Protein AF-A0A6H1WZU2-F1 (afdb_monomer_lite)

pLDDT: mean 88.64, std 12.65, range [48.44, 98.69]

Foldseek 3Di:
DVVVVVVPDPDDPPPPDDDPPDPDDDDDPVVLLVQLVLVLVLLLLVCVVVQLAQPPCLLVSLLSNLLSCCVNVVDNVVSLVVSQVSQVSHPDRDPSVVNCVSNVVSVVCSVVVPPPPPDDLVRVCVSSVPDPVSLCVGDNSHDPVSVVVVVVVVVVVVVCVVCVVVVHHDPVVVLVVLLVQLLVVVVVVDDLVVSCVVVVHDSVSSVVSVVVCVVVVND

Sequence (219 aa):
MREIQSEFLPDLDENRQKKKGRPKKVVYIHRERSLYQGRILDLVKLCELRNYDIKGQREIILFLYRYYLCYFYEDEQKALEDVLELNKEFIQPLSEKELIRATNSAEKVFKSKDKQYKYKNETLIELLEISEYEQTHMKIIIGKEEYKRRDREYQRNKYLEKLKSSGRISEKEKISQRRQKIKALLAEGLLQKDICRVLNISKRNCIRDIKFLKEQGLI

Structure (mmCIF, N/CA/C/O backbone):
data_AF-A0A6H1WZU2-F1
#
_entry.id   AF-A0A6H1WZU2-F1
#
loop_
_atom_site.group_PDB
_atom_site.id
_atom_site.type_symbol
_atom_site.label_atom_id
_atom_site.label_alt_id
_atom_site.label_comp_id
_atom_site.label_asym_id
_atom_site.label_entity_id
_atom_site.label_seq_id
_atom_site.pdbx_PDB_ins_code
_atom_site.Cartn_x
_atom_site.Cartn_y
_atom_site.Cartn_z
_atom_site.occupancy
_atom_site.B_iso_or_equiv
_atom_site.auth_seq_id
_atom_site.auth_comp_id
_atom_site.auth_asym_id
_atom_site.auth_atom_id
_atom_site.pdbx_PDB_model_num
ATOM 1 N N . MET A 1 1 ? 39.189 -6.153 45.744 1.00 48.44 1 MET A N 1
ATOM 2 C CA . MET A 1 1 ? 38.681 -6.421 44.370 1.00 48.44 1 MET A CA 1
ATOM 3 C C . MET A 1 1 ? 38.636 -5.186 43.464 1.00 48.44 1 MET A C 1
ATOM 5 O O . MET A 1 1 ? 38.816 -5.371 42.271 1.00 48.44 1 MET A O 1
ATOM 9 N N . ARG A 1 2 ? 38.430 -3.950 43.963 1.00 50.38 2 ARG A N 1
ATOM 10 C CA . ARG A 1 2 ? 38.559 -2.727 43.132 1.00 50.38 2 ARG A CA 1
ATOM 11 C C . ARG A 1 2 ? 40.000 -2.221 42.967 1.00 50.38 2 ARG A C 1
ATOM 13 O O . ARG A 1 2 ? 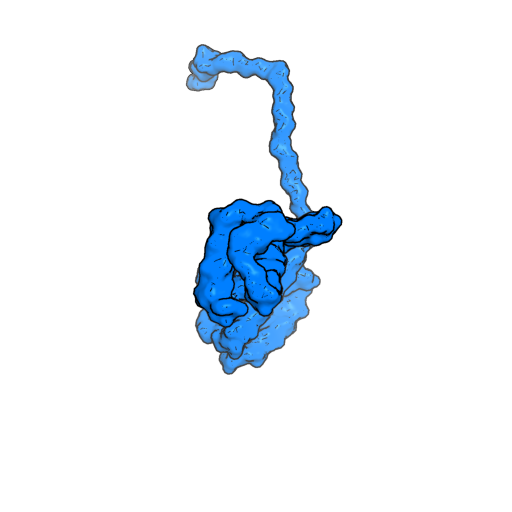40.268 -1.525 42.004 1.00 50.38 2 ARG A O 1
ATOM 20 N N . GLU A 1 3 ? 40.916 -2.610 43.851 1.00 52.91 3 GLU A N 1
ATOM 21 C CA . GLU A 1 3 ? 42.330 -2.185 43.809 1.00 52.91 3 GLU A CA 1
ATOM 22 C C . GLU A 1 3 ? 43.169 -2.967 42.782 1.00 52.91 3 GLU A C 1
ATOM 24 O O . GLU A 1 3 ? 44.094 -2.424 42.203 1.00 52.91 3 GLU A O 1
ATOM 29 N N . ILE A 1 4 ? 42.803 -4.215 42.465 1.00 51.72 4 ILE A N 1
ATOM 30 C CA . ILE A 1 4 ? 43.540 -5.053 41.493 1.00 51.72 4 ILE A CA 1
ATOM 31 C C . ILE A 1 4 ?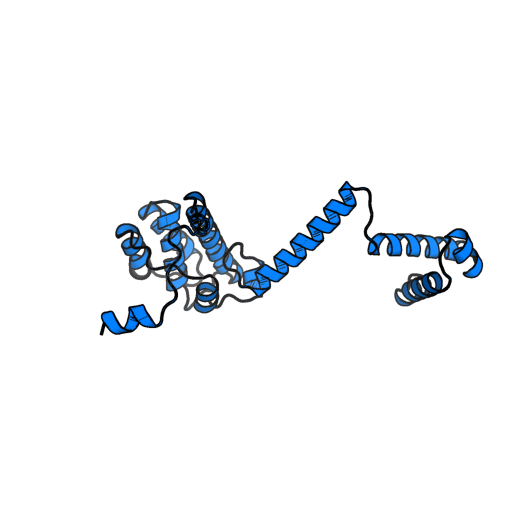 43.260 -4.613 40.040 1.00 51.72 4 ILE A C 1
ATOM 33 O O . ILE A 1 4 ? 44.021 -4.911 39.125 1.00 51.72 4 ILE A O 1
ATOM 37 N N . GLN A 1 5 ? 42.166 -3.879 39.803 1.00 48.47 5 GLN A N 1
ATOM 38 C CA . GLN A 1 5 ? 41.805 -3.417 38.458 1.00 48.47 5 GLN A CA 1
ATOM 39 C C . GLN A 1 5 ? 42.624 -2.203 37.997 1.00 48.47 5 GLN A C 1
ATOM 41 O O . GLN A 1 5 ? 42.713 -1.986 36.791 1.00 48.47 5 GLN A O 1
ATOM 46 N N . SER A 1 6 ? 43.233 -1.432 38.908 1.00 54.56 6 SER A N 1
ATOM 47 C CA . SER A 1 6 ? 44.014 -0.245 38.532 1.00 54.56 6 SER A CA 1
ATOM 48 C C . SER A 1 6 ? 45.428 -0.561 38.044 1.00 54.56 6 SER A C 1
ATOM 50 O O . SER A 1 6 ? 45.996 0.257 37.338 1.00 54.56 6 SER A O 1
ATOM 52 N N . GLU A 1 7 ? 45.993 -1.731 38.363 1.00 56.09 7 GLU A N 1
ATOM 53 C CA . GLU A 1 7 ? 47.344 -2.117 37.905 1.00 56.09 7 GLU A CA 1
ATOM 54 C C . GLU A 1 7 ? 47.384 -2.653 36.463 1.00 56.09 7 GLU A C 1
ATOM 56 O O . GLU A 1 7 ? 48.440 -2.655 35.835 1.00 56.09 7 GLU A O 1
ATOM 61 N N . PHE A 1 8 ? 46.249 -3.101 35.915 1.00 60.75 8 PHE A N 1
ATOM 62 C CA . PHE A 1 8 ? 46.185 -3.766 34.602 1.00 60.75 8 PHE A CA 1
ATOM 63 C C . PHE A 1 8 ? 45.527 -2.936 33.493 1.00 60.75 8 PHE A C 1
ATOM 65 O O . PHE A 1 8 ? 45.480 -3.377 32.342 1.00 60.75 8 PHE A O 1
ATOM 72 N N . LEU A 1 9 ? 45.000 -1.753 33.811 1.00 64.06 9 LEU A N 1
ATOM 73 C CA . LEU A 1 9 ? 44.386 -0.856 32.835 1.00 64.06 9 LEU A CA 1
ATOM 74 C C . LEU A 1 9 ? 45.334 0.319 32.564 1.00 64.06 9 LEU A C 1
ATOM 76 O O . LEU A 1 9 ? 45.786 0.945 33.515 1.00 64.06 9 LEU A O 1
ATOM 80 N N . PRO A 1 10 ? 45.646 0.637 31.294 1.00 69.56 10 PRO A N 1
ATOM 81 C CA . PRO A 1 10 ? 46.464 1.801 30.978 1.00 69.56 10 PRO A CA 1
ATOM 82 C C . PRO A 1 10 ? 45.775 3.078 31.467 1.00 69.56 10 PRO A C 1
ATOM 84 O O . PRO A 1 10 ? 44.551 3.197 31.332 1.00 69.56 10 PRO A O 1
ATOM 87 N N . ASP A 1 11 ? 46.565 4.026 31.982 1.00 66.62 11 ASP A N 1
ATOM 88 C CA . ASP A 1 11 ? 46.074 5.322 32.448 1.00 66.62 11 ASP A CA 1
ATOM 89 C C . ASP A 1 11 ? 45.168 5.957 31.388 1.00 66.62 11 ASP A C 1
ATOM 91 O O . ASP A 1 11 ? 45.538 6.146 30.221 1.00 66.62 11 ASP A O 1
ATOM 95 N N . LEU A 1 12 ? 43.929 6.240 31.789 1.00 63.72 12 LEU A N 1
ATOM 96 C CA . LEU A 1 12 ? 42.983 6.930 30.933 1.00 63.72 12 LEU A CA 1
ATOM 97 C C . LEU A 1 12 ? 43.473 8.369 30.781 1.00 63.72 12 LEU A C 1
ATOM 99 O O . LEU A 1 12 ? 43.402 9.152 31.718 1.00 63.72 12 LEU A O 1
ATOM 103 N N . ASP A 1 13 ? 43.964 8.711 29.591 1.00 67.69 13 ASP A N 1
ATOM 104 C CA . ASP A 1 13 ? 44.346 10.080 29.242 1.00 67.69 13 ASP A CA 1
ATOM 105 C C . ASP A 1 13 ? 43.145 11.030 29.415 1.00 67.69 13 ASP A C 1
ATOM 107 O O . ASP A 1 13 ? 42.248 11.097 28.563 1.00 67.69 13 ASP A O 1
ATOM 111 N N . GLU A 1 14 ? 43.120 11.752 30.540 1.00 60.28 14 GLU A N 1
ATOM 112 C CA . GLU A 1 14 ? 42.065 12.706 30.899 1.00 60.28 14 GLU A CA 1
ATOM 113 C C . GLU A 1 14 ? 41.976 13.882 29.908 1.00 60.28 14 GLU A C 1
ATOM 115 O O . GLU A 1 14 ? 40.941 14.548 29.830 1.00 60.28 14 GLU A O 1
ATOM 120 N N . ASN A 1 15 ? 43.009 14.088 29.078 1.00 61.56 15 ASN A N 1
ATOM 121 C CA . ASN A 1 15 ? 43.065 15.134 28.056 1.00 61.56 15 ASN A CA 1
ATOM 122 C C . ASN A 1 15 ? 42.548 14.690 26.674 1.00 61.56 15 ASN A C 1
ATOM 124 O O . ASN A 1 15 ? 42.600 15.466 25.712 1.00 61.56 15 ASN A O 1
ATOM 128 N N . ARG A 1 16 ? 41.982 13.480 26.531 1.00 61.47 16 ARG A N 1
ATOM 129 C CA . ARG A 1 16 ? 41.327 13.079 25.273 1.00 61.47 16 ARG A CA 1
ATOM 130 C C . ARG A 1 16 ? 40.117 13.963 24.977 1.00 61.47 16 ARG A C 1
ATOM 132 O O . ARG A 1 16 ? 39.084 13.888 25.644 1.00 61.47 16 ARG A O 1
ATOM 139 N N . GLN A 1 17 ? 40.195 14.726 23.884 1.00 65.50 17 GLN A N 1
ATOM 140 C CA . GLN A 1 17 ? 39.050 15.456 23.340 1.00 65.50 17 GLN A CA 1
ATOM 141 C C . GLN A 1 17 ? 37.852 14.506 23.171 1.00 65.50 17 GLN A C 1
ATOM 143 O O . GLN A 1 17 ? 37.910 13.535 22.408 1.00 65.50 17 GLN A O 1
ATOM 148 N N . LYS A 1 18 ? 36.747 14.783 23.877 1.00 63.97 18 LYS A N 1
ATOM 149 C CA . LYS A 1 18 ? 35.497 14.024 23.736 1.00 63.97 18 LYS A CA 1
ATOM 150 C C . LYS A 1 18 ? 35.059 14.079 22.272 1.00 63.97 18 LYS A C 1
ATOM 152 O O . LYS A 1 18 ? 34.621 15.123 21.790 1.00 63.97 18 LYS A O 1
ATOM 157 N N . LYS A 1 19 ? 35.157 12.952 21.556 1.00 65.69 19 LYS A N 1
ATOM 158 C CA . LYS A 1 19 ? 34.596 12.824 20.203 1.00 65.69 19 LYS A CA 1
ATOM 159 C C . LYS A 1 19 ? 33.125 13.237 20.267 1.00 65.69 19 LYS A C 1
ATOM 161 O O . LYS A 1 19 ? 32.397 12.731 21.124 1.00 65.69 19 LYS A O 1
ATOM 166 N N . LYS A 1 20 ? 32.683 14.150 19.389 1.00 63.16 20 LYS A N 1
ATOM 167 C CA . LYS A 1 20 ? 31.263 14.521 19.284 1.00 63.16 20 LYS A CA 1
ATOM 168 C C . LYS A 1 20 ? 30.453 13.233 19.134 1.00 63.16 20 LYS A C 1
ATOM 170 O O . LYS A 1 20 ? 30.591 12.524 18.139 1.00 63.16 20 LYS A O 1
ATOM 175 N N . GLY A 1 21 ? 29.658 12.916 20.156 1.00 70.81 21 GLY A N 1
ATOM 176 C CA . GLY A 1 21 ? 28.763 11.767 20.128 1.00 70.81 21 GLY A CA 1
ATOM 177 C C . GLY A 1 21 ? 27.787 11.871 18.958 1.00 70.81 21 GLY A C 1
ATOM 178 O O . GLY A 1 21 ? 27.598 12.942 18.375 1.00 70.81 21 GLY A O 1
ATOM 179 N N . ARG A 1 22 ? 27.147 10.750 18.613 1.00 71.88 22 ARG A N 1
ATOM 180 C CA . ARG A 1 22 ? 26.111 10.718 17.576 1.00 71.88 22 ARG A CA 1
ATOM 181 C C . ARG A 1 22 ? 25.080 11.829 17.849 1.00 71.88 22 ARG A C 1
ATOM 183 O O . ARG A 1 22 ? 24.545 11.870 18.959 1.00 71.88 22 ARG A O 1
ATOM 190 N N . PRO A 1 23 ? 24.781 12.712 16.878 1.00 72.75 23 PRO A N 1
ATOM 191 C CA . PRO A 1 23 ? 23.792 13.763 17.076 1.00 72.75 23 PRO A CA 1
ATOM 192 C C . PRO A 1 23 ? 22.444 13.159 17.489 1.00 72.75 23 PRO A C 1
ATOM 194 O O . PRO A 1 23 ? 22.035 12.110 16.979 1.00 72.75 23 PRO A O 1
ATOM 197 N N . LYS A 1 24 ? 21.765 13.810 18.443 1.00 64.50 24 LYS A N 1
ATOM 198 C CA . LYS A 1 24 ? 20.458 13.364 18.944 1.00 64.50 24 LYS A CA 1
ATOM 199 C C . LYS A 1 24 ? 19.454 13.323 17.785 1.00 64.50 24 LYS A C 1
ATOM 201 O O . LYS A 1 24 ? 19.358 14.265 17.002 1.00 64.50 24 LYS A O 1
ATOM 206 N N . LYS A 1 25 ? 18.707 12.221 17.666 1.00 64.75 25 LYS A N 1
ATOM 207 C CA . LYS A 1 25 ? 17.697 12.034 16.614 1.00 64.75 25 LYS A CA 1
ATOM 208 C C . LYS A 1 25 ? 16.508 12.964 16.875 1.00 64.75 25 LYS A C 1
ATOM 210 O O . LYS A 1 25 ? 15.739 12.719 17.796 1.00 64.75 25 LYS A O 1
ATOM 215 N N . VAL A 1 26 ? 16.344 13.996 16.049 1.00 63.16 26 VAL A N 1
ATOM 216 C CA . VAL A 1 26 ? 15.148 14.852 16.048 1.00 63.16 26 VAL A CA 1
ATOM 217 C C . VAL A 1 26 ? 13.985 14.064 15.430 1.00 63.16 26 VAL A C 1
ATOM 219 O O . VAL A 1 26 ? 14.092 13.564 14.307 1.00 63.16 26 VAL A O 1
ATOM 222 N N . VAL A 1 27 ? 12.888 13.901 16.171 1.00 51.78 27 VAL A N 1
ATOM 223 C CA . VAL A 1 27 ? 11.651 13.271 15.685 1.00 51.78 27 VAL A CA 1
ATOM 224 C C . VAL A 1 27 ? 10.611 14.372 15.508 1.00 51.78 27 VAL A C 1
ATOM 226 O O . VAL A 1 27 ? 10.163 14.963 16.482 1.00 51.78 27 VAL A O 1
ATOM 229 N N . TYR A 1 28 ? 10.258 14.676 14.261 1.00 54.22 28 TYR A N 1
ATOM 230 C CA . TYR A 1 28 ? 9.238 15.675 13.944 1.00 54.22 28 TYR A CA 1
ATOM 231 C C . TYR A 1 28 ? 7.833 15.104 14.189 1.00 54.22 28 TYR A C 1
ATOM 233 O O . TYR A 1 28 ? 7.532 14.013 13.706 1.00 54.22 28 TYR A O 1
ATOM 241 N N . ILE A 1 29 ? 6.962 15.859 14.868 1.00 51.69 29 ILE A N 1
ATOM 242 C CA . ILE A 1 29 ? 5.553 15.505 15.150 1.00 51.69 29 ILE A CA 1
ATOM 243 C C . ILE A 1 29 ? 4.791 15.159 13.854 1.00 51.69 29 ILE A C 1
ATOM 245 O O . ILE A 1 29 ? 4.080 14.157 13.787 1.00 51.69 29 ILE A O 1
ATOM 249 N N . HIS A 1 30 ? 5.044 15.901 12.768 1.00 58.97 30 HIS A N 1
ATOM 250 C CA . HIS A 1 30 ? 4.464 15.654 11.439 1.00 58.97 30 HIS A CA 1
ATOM 251 C C . HIS A 1 30 ? 4.745 14.251 10.869 1.00 58.97 30 HIS A C 1
ATOM 253 O O . HIS A 1 30 ? 4.031 13.794 9.972 1.00 58.97 30 HIS A O 1
ATOM 259 N N . ARG A 1 31 ? 5.755 13.539 11.389 1.00 66.12 31 ARG A N 1
ATOM 260 C CA . ARG A 1 31 ? 6.125 12.197 10.928 1.00 66.12 31 ARG A CA 1
ATOM 261 C C . ARG A 1 31 ? 5.144 11.127 11.400 1.00 66.12 31 ARG A C 1
ATOM 263 O O . ARG A 1 31 ? 4.881 10.195 10.649 1.00 66.12 31 ARG A O 1
ATOM 270 N N . GLU A 1 32 ? 4.605 11.258 12.612 1.00 75.25 32 GLU A N 1
ATOM 271 C CA . GLU A 1 32 ? 3.646 10.284 13.149 1.00 75.25 32 GLU A CA 1
ATOM 272 C C . GLU A 1 32 ? 2.283 10.424 12.477 1.00 75.25 32 GLU A C 1
ATOM 274 O O . GLU A 1 32 ? 1.725 9.433 12.014 1.00 75.25 32 GLU A O 1
ATOM 279 N N . ARG A 1 33 ? 1.791 11.657 12.317 1.00 81.81 33 ARG A N 1
ATOM 280 C CA . ARG A 1 33 ? 0.517 11.902 11.630 1.00 81.81 33 ARG A CA 1
ATOM 281 C C . ARG A 1 33 ? 0.539 11.402 10.183 1.00 81.81 33 ARG A C 1
ATOM 283 O O . ARG A 1 33 ? -0.398 10.741 9.751 1.00 81.81 33 ARG A O 1
ATOM 290 N N . SER A 1 34 ? 1.643 11.636 9.467 1.00 86.81 34 SER A N 1
ATOM 291 C CA . SER A 1 34 ? 1.847 11.109 8.106 1.00 86.81 34 SER A CA 1
ATOM 292 C C . SER A 1 34 ? 1.878 9.576 8.059 1.00 86.81 34 SER A C 1
ATOM 294 O O . SER A 1 34 ? 1.390 8.980 7.099 1.00 86.81 34 SER A O 1
ATOM 296 N N . LEU A 1 35 ? 2.448 8.931 9.085 1.00 90.25 35 LEU A N 1
ATOM 297 C CA . LEU A 1 35 ? 2.483 7.473 9.190 1.00 90.25 35 LEU A CA 1
ATOM 298 C C . LEU A 1 35 ? 1.071 6.907 9.360 1.00 90.25 35 LEU A C 1
ATOM 300 O O . LEU A 1 35 ? 0.689 6.010 8.613 1.00 90.25 35 LEU A O 1
ATOM 304 N N . TYR A 1 36 ? 0.302 7.433 10.317 1.00 92.81 36 TYR A N 1
ATOM 305 C CA . TYR A 1 36 ? -1.062 6.966 10.565 1.00 92.81 36 TYR A CA 1
ATOM 306 C C . TYR A 1 36 ? -1.965 7.210 9.367 1.00 92.81 36 TYR A C 1
ATOM 308 O O . TYR A 1 36 ? -2.651 6.286 8.949 1.00 92.81 36 TYR A O 1
ATOM 316 N N . GLN A 1 37 ? -1.871 8.381 8.735 1.00 94.00 37 GLN A N 1
ATOM 317 C CA . GLN A 1 37 ? -2.600 8.658 7.502 1.00 94.00 37 GLN A CA 1
ATOM 318 C C . GLN A 1 37 ? -2.313 7.614 6.417 1.00 94.00 37 GLN A C 1
ATOM 320 O O . GLN A 1 37 ? -3.237 7.096 5.801 1.00 94.00 37 GLN A O 1
ATOM 325 N N . GLY A 1 38 ? -1.042 7.284 6.170 1.00 95.75 38 GLY A N 1
ATOM 326 C CA . GLY A 1 38 ? -0.719 6.282 5.156 1.00 95.75 38 GLY A CA 1
ATOM 327 C C . GLY A 1 38 ? -1.200 4.880 5.527 1.00 95.75 38 GLY A C 1
ATOM 328 O O . GLY A 1 38 ? -1.671 4.172 4.651 1.00 95.75 38 GLY A O 1
ATOM 329 N N . ARG A 1 39 ? -1.166 4.500 6.811 1.00 96.62 39 ARG A N 1
ATOM 330 C CA . ARG A 1 39 ? -1.719 3.213 7.263 1.00 96.62 39 ARG A CA 1
ATOM 331 C C . ARG A 1 39 ? -3.240 3.142 7.139 1.00 96.62 39 ARG A C 1
ATOM 333 O O . ARG A 1 39 ? -3.745 2.108 6.732 1.00 96.62 39 ARG A O 1
ATOM 340 N N . ILE A 1 40 ? -3.952 4.224 7.455 1.00 97.88 40 ILE A N 1
ATOM 341 C CA . ILE A 1 40 ? -5.407 4.346 7.255 1.00 97.88 40 ILE A CA 1
ATOM 342 C C . ILE A 1 40 ? -5.738 4.104 5.779 1.00 97.88 40 ILE A C 1
ATOM 344 O O . ILE A 1 40 ? -6.551 3.240 5.470 1.00 97.88 40 ILE A O 1
ATOM 348 N N . LEU A 1 41 ? -5.047 4.803 4.871 1.00 98.12 41 LEU A N 1
ATOM 349 C CA . LEU A 1 41 ? -5.242 4.643 3.427 1.00 98.12 41 LEU A CA 1
ATOM 350 C C . LEU A 1 41 ? -4.917 3.223 2.946 1.00 98.12 41 LEU A C 1
ATOM 352 O O . LEU A 1 41 ? -5.649 2.677 2.127 1.00 98.12 41 LEU A O 1
ATOM 356 N N . ASP A 1 42 ? -3.849 2.615 3.462 1.00 98.56 42 ASP A N 1
ATOM 357 C CA . ASP A 1 42 ? -3.463 1.252 3.090 1.00 98.56 42 ASP A CA 1
ATOM 358 C C . ASP A 1 42 ? -4.471 0.206 3.573 1.00 98.56 42 ASP A C 1
ATOM 360 O O . ASP A 1 42 ? -4.718 -0.758 2.857 1.00 98.56 42 ASP A O 1
ATOM 364 N N . LEU A 1 43 ? -5.078 0.393 4.751 1.00 98.44 43 LEU A N 1
ATOM 365 C CA . LEU A 1 43 ? -6.131 -0.497 5.250 1.00 98.44 43 LEU A CA 1
ATOM 366 C C . LEU A 1 43 ? -7.407 -0.395 4.409 1.00 98.44 43 LEU A C 1
ATOM 368 O O . LEU A 1 43 ? -7.977 -1.423 4.060 1.00 98.44 43 LEU A O 1
ATOM 372 N N . VAL A 1 44 ? -7.824 0.817 4.027 1.00 98.44 44 VAL A N 1
ATOM 373 C CA . VAL A 1 44 ? -8.961 1.001 3.107 1.00 98.44 44 VAL A CA 1
ATOM 374 C C . VAL A 1 44 ? -8.658 0.348 1.758 1.00 98.44 44 VAL A C 1
ATOM 376 O O . VAL A 1 44 ? -9.458 -0.443 1.262 1.00 98.44 44 VAL A O 1
ATOM 379 N N . LYS A 1 45 ? -7.459 0.584 1.209 1.00 98.69 45 LYS A N 1
ATOM 380 C CA . LYS A 1 45 ? -7.012 -0.039 -0.042 1.00 98.69 45 LYS A CA 1
ATOM 381 C C . LYS A 1 45 ? -6.981 -1.567 0.050 1.00 98.69 45 LYS A C 1
ATOM 383 O O . LYS A 1 45 ? -7.322 -2.234 -0.919 1.00 98.69 45 LYS A O 1
ATOM 388 N N . LEU A 1 46 ? -6.581 -2.124 1.193 1.00 98.62 46 LEU A N 1
ATOM 389 C CA . LEU A 1 46 ? -6.592 -3.568 1.423 1.00 98.62 46 LEU A CA 1
ATOM 390 C C . LEU A 1 46 ? -8.014 -4.133 1.348 1.00 98.62 46 LEU A C 1
ATOM 392 O O . LEU A 1 46 ? -8.233 -5.125 0.659 1.00 98.62 46 LEU A O 1
ATOM 396 N N . CYS A 1 47 ? -8.976 -3.488 2.013 1.00 98.38 47 CYS A N 1
ATOM 397 C CA . CYS A 1 47 ? -10.384 -3.879 1.938 1.00 98.38 47 CYS A CA 1
ATOM 398 C C . CYS A 1 47 ? -10.903 -3.823 0.494 1.00 98.38 47 CYS A C 1
ATOM 400 O O . CYS A 1 47 ? -11.498 -4.793 0.032 1.00 98.38 47 CYS A O 1
ATOM 402 N N . GLU A 1 48 ? -10.615 -2.743 -0.237 1.00 98.38 48 GLU A N 1
ATOM 403 C CA . GLU A 1 48 ? -10.991 -2.592 -1.650 1.00 98.38 48 GLU A CA 1
ATOM 404 C C . GLU A 1 48 ? -10.425 -3.719 -2.530 1.00 98.38 48 GLU A C 1
ATOM 406 O O . GLU A 1 48 ? -11.159 -4.329 -3.303 1.00 98.38 48 GLU A O 1
ATOM 411 N N . LEU A 1 49 ? -9.128 -4.032 -2.405 1.00 98.38 49 LEU A N 1
ATOM 412 C CA . LEU A 1 49 ? -8.464 -5.075 -3.203 1.00 98.38 49 LEU A CA 1
ATOM 413 C C . LEU A 1 49 ? -9.025 -6.476 -2.942 1.00 98.38 49 LEU A C 1
ATOM 415 O O . LEU A 1 49 ? -8.980 -7.333 -3.824 1.00 98.38 49 LEU A O 1
ATOM 419 N N . ARG A 1 50 ? -9.569 -6.695 -1.744 1.00 98.06 50 ARG A N 1
ATOM 420 C CA . ARG A 1 50 ? -10.233 -7.940 -1.342 1.00 98.06 50 ARG A CA 1
ATOM 421 C C . ARG A 1 50 ? -11.732 -7.929 -1.628 1.00 98.06 50 ARG A C 1
ATOM 423 O O . ARG A 1 50 ? -12.441 -8.816 -1.167 1.00 98.06 50 ARG A O 1
ATOM 430 N N . ASN A 1 51 ? -12.226 -6.935 -2.371 1.00 98.00 51 ASN A N 1
ATOM 431 C CA . ASN A 1 51 ? -13.652 -6.725 -2.641 1.00 98.00 51 ASN A CA 1
ATOM 432 C C . ASN A 1 51 ? -14.497 -6.723 -1.358 1.00 98.00 51 ASN A C 1
ATOM 434 O O . ASN A 1 51 ? -15.624 -7.211 -1.346 1.00 98.00 51 ASN A O 1
ATOM 438 N N . TYR A 1 52 ? -13.918 -6.222 -0.265 1.00 97.88 52 TYR A N 1
ATOM 439 C CA . TYR A 1 52 ? -14.512 -6.188 1.067 1.00 97.88 52 TYR A CA 1
ATOM 440 C C . TYR A 1 52 ? -14.916 -7.568 1.637 1.00 97.88 52 TYR A C 1
ATOM 442 O O . TYR A 1 52 ? -15.618 -7.643 2.653 1.00 97.88 52 TYR A O 1
ATOM 450 N N . ASP A 1 53 ? -14.424 -8.666 1.047 1.00 97.62 53 ASP A N 1
ATOM 451 C CA . ASP A 1 53 ? -14.491 -10.015 1.611 1.00 97.62 53 ASP A CA 1
ATOM 452 C C . ASP A 1 53 ? -13.283 -10.264 2.520 1.00 97.62 53 ASP A C 1
ATOM 454 O O . ASP A 1 53 ? -12.214 -10.706 2.103 1.00 97.62 53 ASP A O 1
ATOM 458 N N . ILE A 1 54 ? -13.442 -9.922 3.795 1.00 95.50 54 ILE A N 1
ATOM 459 C CA . ILE A 1 54 ? -12.369 -9.998 4.797 1.00 95.50 54 ILE A CA 1
ATOM 460 C C . ILE A 1 54 ? -12.746 -10.914 5.966 1.00 95.50 54 ILE A C 1
ATOM 462 O O . ILE A 1 54 ? -12.418 -10.659 7.134 1.00 95.50 54 ILE A O 1
ATOM 466 N N . LYS A 1 55 ? -13.500 -11.980 5.673 1.00 90.81 55 LYS A N 1
ATOM 467 C CA . LYS A 1 55 ? -13.932 -12.955 6.678 1.00 90.81 55 LYS A CA 1
ATOM 468 C C . LYS A 1 55 ? -12.721 -13.489 7.458 1.00 90.81 55 LYS A C 1
ATOM 470 O O . LYS A 1 55 ? -11.710 -13.866 6.885 1.00 90.81 55 LYS A O 1
ATOM 475 N N . GLY A 1 56 ? -12.826 -13.495 8.787 1.00 92.69 56 GLY A N 1
ATOM 476 C CA . GLY A 1 56 ? -11.733 -13.889 9.688 1.00 92.69 56 GLY A CA 1
ATOM 477 C C . GLY A 1 56 ? -10.762 -12.765 10.071 1.00 92.69 56 GLY A C 1
ATOM 478 O O . GLY A 1 56 ? -10.080 -12.898 11.079 1.00 92.69 56 GLY A O 1
ATOM 479 N N . GLN A 1 57 ? -10.749 -11.634 9.356 1.00 96.44 57 GLN A N 1
ATOM 480 C CA . GLN A 1 57 ? -9.840 -10.507 9.630 1.00 96.44 57 GLN A CA 1
ATOM 481 C C . GLN A 1 57 ? -10.553 -9.173 9.927 1.00 96.44 57 GLN A C 1
ATOM 483 O O . GLN A 1 57 ? -9.901 -8.181 10.252 1.00 96.44 57 GLN A O 1
ATOM 488 N N . ARG A 1 58 ? -11.893 -9.143 9.885 1.00 96.81 58 ARG A N 1
ATOM 489 C CA . ARG A 1 58 ? -12.733 -7.961 10.186 1.00 96.81 58 ARG A CA 1
ATOM 490 C C . ARG A 1 58 ? -12.320 -7.235 11.463 1.00 96.81 58 ARG A C 1
ATOM 492 O O . ARG A 1 58 ? -12.076 -6.035 11.442 1.00 96.81 58 ARG A O 1
ATOM 499 N N . GLU A 1 59 ? -12.234 -7.970 12.568 1.00 97.62 59 GLU A N 1
ATOM 500 C CA . GLU A 1 59 ? -11.964 -7.396 13.888 1.00 97.62 59 GLU A CA 1
ATOM 501 C C . GLU A 1 59 ? -10.589 -6.736 13.942 1.00 97.62 59 GLU A C 1
ATOM 503 O O . GLU A 1 59 ? -10.477 -5.602 14.403 1.00 97.62 59 GLU A O 1
ATOM 508 N N . ILE A 1 60 ? -9.554 -7.412 13.428 1.00 97.25 60 ILE A N 1
ATOM 509 C CA . ILE A 1 60 ? -8.192 -6.880 13.466 1.00 97.25 60 ILE A CA 1
ATOM 510 C C . ILE A 1 60 ? -8.024 -5.683 12.526 1.00 97.25 60 ILE A C 1
ATOM 512 O O . ILE A 1 60 ? -7.397 -4.695 12.911 1.00 97.25 60 ILE A O 1
ATOM 516 N N . ILE A 1 61 ? -8.636 -5.720 11.337 1.00 98.06 61 ILE A N 1
ATOM 517 C CA . ILE A 1 61 ? -8.627 -4.600 10.390 1.00 98.06 61 ILE A CA 1
ATOM 518 C C . ILE A 1 61 ? -9.324 -3.385 11.005 1.00 98.06 61 ILE A C 1
ATOM 520 O O . ILE A 1 61 ? -8.726 -2.311 11.060 1.00 98.06 61 ILE A O 1
ATOM 524 N N . LEU A 1 62 ? -10.540 -3.552 11.534 1.00 98.50 62 LEU A N 1
ATOM 525 C CA . LEU A 1 62 ? -11.295 -2.460 12.157 1.00 98.50 62 LEU A CA 1
ATOM 526 C C . LEU A 1 62 ? -10.601 -1.927 13.413 1.00 98.50 62 LEU A C 1
ATOM 528 O O . LEU A 1 62 ? -10.597 -0.720 13.643 1.00 98.50 62 LEU A O 1
ATOM 532 N N . PHE A 1 63 ? -9.975 -2.796 14.211 1.00 97.88 63 PHE A N 1
ATOM 533 C CA . PHE A 1 63 ? -9.187 -2.382 15.369 1.00 97.88 63 PHE A CA 1
ATOM 534 C C . PHE A 1 63 ? -8.000 -1.506 14.955 1.00 97.88 63 PHE A C 1
ATOM 536 O O . PHE A 1 63 ? -7.825 -0.421 15.509 1.00 97.88 63 PHE A O 1
ATOM 543 N N . LEU A 1 64 ? -7.199 -1.945 13.977 1.00 97.56 64 LEU A N 1
ATOM 544 C CA . LEU A 1 64 ? -6.052 -1.178 13.483 1.00 97.56 64 LEU A CA 1
ATOM 545 C C . LEU A 1 64 ? -6.503 0.141 12.849 1.00 97.56 64 LEU A C 1
ATOM 547 O O . LEU A 1 64 ? -5.888 1.179 13.097 1.00 97.56 64 LEU A O 1
ATOM 551 N N . TYR A 1 65 ? -7.594 0.106 12.084 1.00 98.25 65 TYR A N 1
ATOM 552 C CA . TYR A 1 65 ? -8.196 1.278 11.460 1.00 98.25 65 TYR A CA 1
ATOM 553 C C . TYR A 1 65 ? -8.623 2.303 12.516 1.00 98.25 65 TYR A C 1
ATOM 555 O O . TYR A 1 65 ? -8.138 3.435 12.498 1.00 98.25 65 TYR A O 1
ATOM 563 N N . ARG A 1 66 ? -9.406 1.880 13.520 1.00 97.94 66 ARG A N 1
ATOM 564 C CA . ARG A 1 66 ? -9.825 2.729 14.645 1.00 97.94 66 ARG A CA 1
ATOM 565 C C . ARG A 1 66 ? -8.634 3.281 15.416 1.00 97.94 66 ARG A C 1
ATOM 567 O O . ARG A 1 66 ? -8.596 4.467 15.723 1.00 97.94 66 ARG A O 1
ATOM 574 N N . TYR A 1 67 ? -7.646 2.433 15.702 1.00 96.12 67 TYR A N 1
ATOM 575 C CA . TYR A 1 67 ? -6.433 2.825 16.414 1.00 96.12 67 TYR A CA 1
ATOM 576 C C . TYR A 1 67 ? -5.702 3.952 15.684 1.00 96.12 67 TYR A C 1
ATOM 578 O O . TYR A 1 67 ? -5.382 4.970 16.295 1.00 96.12 67 TYR A O 1
ATOM 586 N N . TYR A 1 68 ? -5.472 3.816 14.378 1.00 95.81 68 TYR A N 1
ATOM 587 C CA . TYR A 1 68 ? -4.802 4.862 13.610 1.00 95.81 68 TYR A CA 1
ATOM 588 C C . TYR A 1 68 ? -5.656 6.124 13.464 1.00 95.81 68 TYR A C 1
ATOM 590 O O . TYR A 1 68 ? -5.098 7.217 13.562 1.00 95.81 68 TYR A O 1
ATOM 598 N N . LEU A 1 69 ? -6.976 5.998 13.298 1.00 96.81 69 LEU A N 1
ATOM 599 C CA . LEU A 1 69 ? -7.888 7.144 13.235 1.00 96.81 69 LEU A CA 1
ATOM 600 C C . LEU A 1 69 ? -7.892 7.952 14.531 1.00 96.81 69 LEU A C 1
ATOM 602 O O . LEU A 1 69 ? -7.767 9.173 14.467 1.00 96.81 69 LEU A O 1
ATOM 606 N N . CYS A 1 70 ? -7.927 7.296 15.696 1.00 95.00 70 CYS A N 1
ATOM 607 C CA . CYS A 1 70 ? -7.858 7.978 16.989 1.00 95.00 70 CYS A CA 1
ATOM 608 C C . CYS A 1 70 ? -6.624 8.888 17.086 1.00 95.00 70 CYS A C 1
ATOM 610 O O . CYS A 1 70 ? -6.745 10.050 17.456 1.00 95.00 70 CYS A O 1
ATOM 612 N N . TYR A 1 71 ? -5.438 8.409 16.692 1.00 91.56 71 TYR A N 1
ATOM 613 C CA . TYR A 1 71 ? -4.230 9.248 16.698 1.00 91.56 71 TYR A CA 1
ATOM 614 C C . TYR A 1 71 ? -4.144 10.234 15.528 1.00 91.56 71 TYR A C 1
ATOM 616 O O . TYR A 1 71 ? -3.387 11.199 15.607 1.00 91.56 71 TYR A O 1
ATOM 624 N N . PHE A 1 72 ? -4.841 9.986 14.420 1.00 92.88 72 PHE A N 1
ATOM 625 C CA . PHE A 1 72 ? -4.819 10.872 13.258 1.00 92.88 72 PHE A CA 1
ATOM 626 C C . PHE A 1 72 ? -5.747 12.081 13.422 1.00 92.88 72 PHE A C 1
ATOM 628 O O . PHE A 1 72 ? -5.361 13.196 13.047 1.00 92.88 72 PHE A O 1
ATOM 635 N N . TYR A 1 73 ? -6.946 11.851 13.960 1.00 93.12 73 TYR A N 1
ATOM 636 C CA . TYR A 1 73 ? -7.936 12.884 14.253 1.00 93.12 73 TYR A CA 1
ATOM 637 C C . TYR A 1 73 ? -7.758 13.519 15.626 1.00 93.12 73 TYR A C 1
ATOM 639 O O . TYR A 1 73 ? -8.138 14.672 15.783 1.00 93.12 73 TYR A O 1
ATOM 647 N N . GLU A 1 74 ? -7.183 12.788 16.584 1.00 91.81 74 GLU A N 1
ATOM 648 C CA . GLU A 1 74 ? -7.221 13.147 18.007 1.00 91.81 74 GLU A CA 1
ATOM 649 C C . GLU A 1 74 ? -8.663 13.237 18.550 1.00 91.81 74 GLU A C 1
ATOM 651 O O . GLU A 1 74 ? -8.946 14.013 19.456 1.00 91.81 74 GLU A O 1
ATOM 656 N N . ASP A 1 75 ? -9.562 12.414 17.994 1.00 93.56 75 ASP A N 1
ATOM 657 C CA . ASP A 1 75 ? -10.995 12.360 18.303 1.00 93.56 75 ASP A CA 1
ATOM 658 C C . ASP A 1 75 ? -11.488 10.904 18.227 1.00 93.56 75 ASP A C 1
ATOM 660 O O . ASP A 1 75 ? -11.477 10.279 17.159 1.00 93.56 75 ASP A O 1
ATOM 664 N N . GLU A 1 76 ? -11.882 10.327 19.367 1.00 95.06 76 GLU A N 1
ATOM 665 C CA . GLU A 1 76 ? -12.371 8.949 19.425 1.00 95.06 76 GLU A CA 1
ATOM 666 C C . GLU A 1 76 ? -13.782 8.741 18.866 1.00 95.06 76 GLU A C 1
ATOM 668 O O . GLU A 1 76 ? -14.087 7.625 18.430 1.00 95.06 76 GLU A O 1
ATOM 673 N N . GLN A 1 77 ? -14.632 9.771 18.888 1.00 96.06 77 GLN A N 1
ATOM 674 C CA . GLN A 1 77 ? -16.012 9.677 18.416 1.00 96.06 77 GLN A CA 1
ATOM 675 C C . GLN A 1 77 ? -16.007 9.636 16.898 1.00 96.06 77 GLN A C 1
ATOM 677 O O . GLN A 1 77 ? -16.503 8.675 16.311 1.00 96.06 77 GLN A O 1
ATOM 682 N N . LYS A 1 78 ? -15.298 10.581 16.277 1.00 97.00 78 LYS A N 1
ATOM 683 C CA . LYS A 1 78 ? -15.098 10.590 14.829 1.00 97.00 78 LYS A CA 1
ATOM 684 C C . LYS A 1 78 ? -14.416 9.314 14.333 1.00 97.00 78 LYS A C 1
ATOM 686 O O . LYS A 1 78 ? -14.800 8.744 13.319 1.00 97.00 78 LYS A O 1
ATOM 691 N N . ALA A 1 79 ? -13.414 8.822 15.065 1.00 97.81 79 ALA A N 1
ATOM 692 C CA . ALA A 1 79 ? -12.770 7.558 14.718 1.00 97.81 79 ALA A CA 1
ATOM 693 C C . ALA A 1 79 ? -13.746 6.370 14.761 1.00 97.81 79 ALA A C 1
ATOM 695 O O . ALA A 1 79 ? -13.622 5.461 13.946 1.00 97.81 79 ALA A O 1
ATOM 696 N N . LEU A 1 80 ? -14.691 6.342 15.706 1.00 98.06 80 LEU A N 1
ATOM 697 C CA . LEU A 1 80 ? -15.710 5.294 15.773 1.00 98.06 80 LEU A CA 1
ATOM 698 C C . LEU A 1 80 ? -16.722 5.403 14.623 1.00 98.06 80 LEU A C 1
ATOM 700 O O . LEU A 1 80 ? -17.079 4.373 14.056 1.00 98.06 80 LEU A O 1
ATOM 704 N N . GLU A 1 81 ? -17.146 6.615 14.266 1.00 98.25 81 GLU A N 1
ATOM 705 C CA . GLU A 1 81 ? -18.051 6.869 13.135 1.00 98.25 81 GLU A CA 1
ATOM 706 C C . GLU A 1 81 ? -17.479 6.318 11.820 1.00 98.25 81 GLU A C 1
ATOM 708 O O . GLU A 1 81 ? -18.121 5.484 11.179 1.00 98.25 81 GLU A O 1
ATOM 713 N N . ASP A 1 82 ? -16.233 6.668 11.484 1.00 98.25 82 ASP A N 1
ATOM 714 C CA . ASP A 1 82 ? -15.556 6.183 10.271 1.00 98.25 82 ASP A CA 1
ATOM 715 C C . ASP A 1 82 ? -15.378 4.648 10.275 1.00 98.25 82 ASP A C 1
ATOM 717 O O . ASP A 1 82 ? -15.416 3.994 9.232 1.00 98.25 82 ASP A O 1
ATOM 721 N N . VAL A 1 83 ? -15.171 4.032 11.445 1.00 98.31 83 VAL A N 1
ATOM 722 C CA . VAL A 1 83 ? -15.043 2.565 11.575 1.00 98.31 83 VAL A CA 1
ATOM 723 C C . VAL A 1 83 ? -16.390 1.877 11.359 1.00 98.31 83 VAL A C 1
ATOM 725 O O . VAL A 1 83 ? -16.441 0.808 10.747 1.00 98.31 83 VAL A O 1
ATOM 728 N N . LEU A 1 84 ? -17.481 2.476 11.844 1.00 98.50 84 LEU A N 1
ATOM 729 C CA . LEU A 1 84 ? -18.838 1.994 11.590 1.00 98.50 84 LEU A CA 1
ATOM 730 C C . LEU A 1 84 ? -19.199 2.113 10.109 1.00 98.50 84 LEU A C 1
ATOM 732 O O . LEU A 1 84 ? -19.844 1.208 9.584 1.00 98.50 84 LEU A O 1
ATOM 736 N N . GLU A 1 85 ? -18.780 3.189 9.443 1.00 98.31 85 GLU A N 1
ATOM 737 C CA . GLU A 1 85 ? -18.948 3.363 7.999 1.00 98.31 85 GLU A CA 1
ATOM 738 C C . GLU A 1 85 ? -18.184 2.291 7.218 1.00 98.31 85 GLU A C 1
ATOM 740 O O . GLU A 1 85 ? -18.801 1.537 6.471 1.00 98.31 85 GLU A O 1
ATOM 745 N N . LEU A 1 86 ? -16.883 2.117 7.479 1.00 98.31 86 LEU A N 1
ATOM 746 C CA . LEU A 1 86 ? -16.082 1.090 6.805 1.00 98.31 86 LEU A CA 1
ATOM 747 C C . LEU A 1 86 ? -16.652 -0.322 7.005 1.00 98.31 86 LEU A C 1
ATOM 749 O O . LEU A 1 86 ? -16.663 -1.124 6.076 1.00 98.31 86 LEU A O 1
ATOM 753 N N . ASN A 1 87 ? -17.141 -0.640 8.205 1.00 98.38 87 ASN A N 1
ATOM 754 C CA . ASN A 1 87 ? -17.730 -1.948 8.475 1.00 98.38 87 ASN A CA 1
ATOM 755 C C . ASN A 1 87 ? -18.986 -2.219 7.637 1.00 98.38 87 ASN A C 1
ATOM 757 O O . ASN A 1 87 ? -19.215 -3.375 7.298 1.00 98.38 87 ASN A O 1
ATOM 761 N N . LYS A 1 88 ? -19.781 -1.196 7.285 1.00 98.06 88 LYS A N 1
ATOM 762 C CA . LYS A 1 88 ? -20.978 -1.361 6.436 1.00 98.06 88 LYS A CA 1
ATOM 763 C C . LYS A 1 88 ? -20.636 -1.785 5.008 1.00 98.06 88 LYS A C 1
ATOM 765 O O . LYS A 1 88 ? -21.465 -2.429 4.377 1.00 98.06 88 LYS A O 1
ATOM 770 N N . GLU A 1 89 ? -19.432 -1.471 4.534 1.00 97.94 89 GLU A N 1
ATOM 771 C CA . GLU A 1 89 ? -18.946 -1.874 3.209 1.00 97.94 89 GLU A CA 1
ATOM 772 C C . GLU A 1 89 ? -18.542 -3.357 3.153 1.00 97.94 89 GLU A C 1
ATOM 774 O O . GLU A 1 89 ? -18.398 -3.930 2.075 1.00 97.94 89 GLU A O 1
ATOM 779 N N . PHE A 1 90 ? -18.341 -4.012 4.302 1.00 98.12 90 PHE A N 1
ATOM 780 C CA . PHE A 1 90 ? -17.953 -5.422 4.332 1.00 98.12 90 PHE A CA 1
ATOM 781 C C . PHE A 1 90 ? -19.087 -6.321 3.855 1.00 98.12 90 PHE A C 1
ATOM 783 O O . PHE A 1 90 ? -20.230 -6.157 4.271 1.00 98.12 90 PHE A O 1
ATOM 790 N N . ILE A 1 91 ? -18.754 -7.361 3.078 1.00 97.62 91 ILE A N 1
ATOM 791 C CA . ILE A 1 91 ? -19.744 -8.361 2.631 1.00 97.62 91 ILE A CA 1
ATOM 792 C C . ILE A 1 91 ? -20.455 -9.001 3.833 1.00 97.62 91 ILE A C 1
ATOM 794 O O . ILE A 1 91 ? -21.647 -9.301 3.792 1.00 97.62 91 ILE A O 1
ATOM 798 N N . GLN A 1 92 ? -19.714 -9.215 4.921 1.00 96.19 92 GLN A N 1
ATOM 799 C CA . GLN A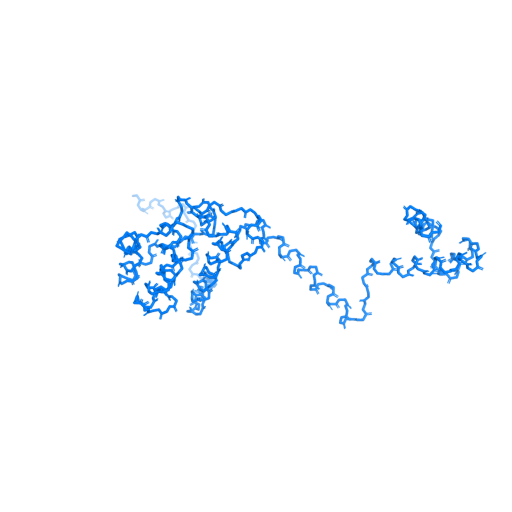 1 92 ? -20.248 -9.696 6.190 1.00 96.19 92 GLN A CA 1
ATOM 800 C C . GLN A 1 92 ? -19.871 -8.686 7.278 1.00 96.19 92 GLN A C 1
ATOM 802 O O . GLN A 1 92 ? -18.820 -8.850 7.899 1.00 96.19 92 GLN A O 1
ATOM 807 N N . PRO A 1 93 ? -20.672 -7.642 7.533 1.00 97.44 93 PRO A N 1
ATOM 808 C CA . PRO A 1 93 ? -20.370 -6.669 8.578 1.00 97.44 93 PRO A CA 1
ATOM 809 C C . PRO A 1 93 ? -20.447 -7.316 9.969 1.00 97.44 93 PRO A C 1
ATOM 811 O O . PRO A 1 93 ? -21.166 -8.296 10.183 1.00 97.44 93 PRO A O 1
ATOM 814 N N . LEU A 1 94 ? -19.702 -6.776 10.934 1.00 97.56 94 LEU A N 1
ATOM 815 C CA . LEU A 1 94 ? -19.957 -7.038 12.355 1.00 97.56 94 LEU A CA 1
ATOM 816 C C . LEU A 1 94 ? -21.198 -6.261 12.800 1.00 97.56 94 LEU A C 1
ATOM 818 O O . LEU A 1 94 ? -21.460 -5.171 12.283 1.00 97.56 94 LEU A O 1
ATOM 822 N N . SER A 1 95 ? -21.933 -6.763 13.795 1.00 97.88 95 SER A N 1
ATOM 823 C CA . SER A 1 95 ? -22.940 -5.921 14.444 1.00 97.88 95 SER A CA 1
ATOM 824 C C . SER A 1 95 ? -22.264 -4.756 15.172 1.00 97.88 95 SER A C 1
ATOM 826 O O . SER A 1 95 ? -21.127 -4.866 15.635 1.00 97.88 95 SER A O 1
ATOM 828 N N . GLU A 1 96 ? -22.968 -3.636 15.327 1.00 97.69 96 GLU A N 1
ATOM 829 C CA . GLU A 1 96 ? -22.427 -2.444 15.992 1.00 97.69 96 GLU A CA 1
ATOM 830 C C . GLU A 1 96 ? -21.882 -2.754 17.398 1.00 97.69 96 GLU A C 1
ATOM 832 O O . GLU A 1 96 ? -20.773 -2.354 17.749 1.00 97.69 96 GLU A O 1
ATOM 837 N N . LYS A 1 97 ? -22.611 -3.556 18.186 1.00 97.62 97 LYS A N 1
ATOM 838 C CA . LYS A 1 97 ? -22.178 -3.966 19.533 1.00 97.62 97 LYS A CA 1
ATOM 839 C C . LYS A 1 97 ? -20.893 -4.798 19.508 1.00 97.62 97 LYS A C 1
ATOM 841 O O . LYS A 1 97 ? -20.038 -4.620 20.377 1.00 97.62 97 LYS A O 1
ATOM 846 N N . GLU A 1 98 ? -20.762 -5.715 18.552 1.00 97.25 98 GLU A N 1
ATOM 847 C CA . GLU A 1 98 ? -19.559 -6.540 18.392 1.00 97.25 98 GLU A CA 1
ATOM 848 C C . GLU A 1 98 ? -18.370 -5.698 17.945 1.00 97.25 98 GLU A C 1
ATOM 850 O O . GLU A 1 98 ? -17.305 -5.799 18.545 1.00 97.25 98 GLU A O 1
ATOM 855 N N . LEU A 1 99 ? -18.563 -4.815 16.966 1.00 97.75 99 LEU A N 1
ATOM 856 C CA . LEU A 1 99 ? -17.537 -3.899 16.475 1.00 97.75 99 LEU A CA 1
ATOM 857 C C . LEU A 1 99 ? -17.020 -2.982 17.583 1.00 97.75 99 LEU A C 1
ATOM 859 O O . LEU A 1 99 ? -15.806 -2.866 17.776 1.00 97.75 99 LEU A O 1
ATOM 863 N N . ILE A 1 100 ? -17.923 -2.354 18.345 1.00 97.56 100 ILE A N 1
ATOM 864 C CA . ILE A 1 100 ? -17.542 -1.490 19.467 1.00 97.56 100 ILE A CA 1
ATOM 865 C C . ILE A 1 100 ? -16.717 -2.294 20.469 1.00 97.56 100 ILE A C 1
ATOM 867 O O . ILE A 1 100 ? -15.652 -1.840 20.883 1.00 97.56 100 ILE A O 1
ATOM 871 N N . ARG A 1 101 ? -17.157 -3.509 20.822 1.00 97.25 101 ARG A N 1
ATOM 872 C CA . ARG A 1 101 ? -16.436 -4.382 21.758 1.00 97.25 101 ARG A CA 1
ATOM 873 C C . ARG A 1 101 ? -15.056 -4.777 21.230 1.00 97.25 101 ARG A C 1
ATOM 875 O O . ARG A 1 101 ? -14.082 -4.634 21.967 1.00 97.25 101 ARG A O 1
ATOM 882 N N . ALA A 1 102 ? -14.976 -5.242 19.986 1.00 95.38 102 ALA A N 1
ATOM 883 C CA . ALA A 1 102 ? -13.750 -5.722 19.352 1.00 95.38 102 ALA A CA 1
ATOM 884 C C . ALA A 1 102 ? -12.701 -4.610 19.202 1.00 95.38 102 ALA A C 1
ATOM 886 O O . ALA A 1 102 ? -11.505 -4.855 19.331 1.00 95.38 102 ALA A O 1
ATOM 887 N N . THR A 1 103 ? -13.144 -3.369 18.987 1.00 97.38 103 THR A N 1
ATOM 888 C CA . THR A 1 103 ? -12.250 -2.228 18.742 1.00 97.38 103 THR A CA 1
ATOM 889 C C . THR A 1 103 ? -12.040 -1.320 19.960 1.00 97.38 103 THR A C 1
ATOM 891 O O . THR A 1 103 ? -11.217 -0.411 19.898 1.00 97.38 103 THR A O 1
ATOM 894 N N . ASN A 1 104 ? -12.724 -1.553 21.089 1.00 94.88 104 ASN A N 1
ATOM 895 C CA . ASN A 1 104 ? -12.652 -0.711 22.299 1.00 94.88 104 ASN A CA 1
ATOM 896 C C . ASN A 1 104 ? -11.220 -0.542 22.845 1.00 94.88 104 ASN A C 1
ATOM 898 O O . ASN A 1 104 ? -10.860 0.488 23.412 1.00 94.88 104 ASN A O 1
ATOM 902 N N . SER A 1 105 ? -10.372 -1.556 22.672 1.00 92.44 105 SER A N 1
ATOM 903 C CA . SER A 1 105 ? -8.963 -1.502 23.075 1.00 92.44 105 SER A CA 1
ATOM 904 C C . SER A 1 105 ? -8.177 -0.399 22.353 1.00 92.44 105 SER A C 1
ATOM 906 O O . SER A 1 105 ? -7.246 0.147 22.944 1.00 92.44 105 SER A O 1
ATOM 908 N N . ALA A 1 106 ? -8.561 -0.026 21.127 1.00 93.06 106 ALA A N 1
ATOM 909 C CA . ALA A 1 106 ? -7.932 1.063 20.382 1.00 93.06 106 ALA A CA 1
ATOM 910 C C . ALA A 1 106 ? -8.126 2.410 21.093 1.00 93.06 106 ALA A C 1
ATOM 912 O O . ALA A 1 106 ? -7.162 3.139 21.326 1.00 93.06 106 ALA A O 1
ATOM 913 N N . GLU A 1 107 ? -9.362 2.692 21.509 1.00 92.06 107 GLU A N 1
ATOM 914 C CA . GLU A 1 107 ? -9.725 3.905 22.243 1.00 92.06 107 GLU A CA 1
ATOM 915 C C . GLU A 1 107 ? -9.066 3.945 23.627 1.00 92.06 107 GLU A C 1
ATOM 917 O O . GLU A 1 107 ? -8.497 4.965 24.016 1.00 92.06 107 GLU A O 1
ATOM 922 N N . LYS A 1 108 ? -9.072 2.823 24.361 1.00 92.12 108 LYS A N 1
ATOM 923 C CA . LYS A 1 108 ? -8.412 2.733 25.675 1.00 92.12 108 LYS A CA 1
ATOM 924 C C . LYS A 1 108 ? -6.927 3.084 25.597 1.00 92.12 108 LYS A C 1
ATOM 926 O O . LYS A 1 108 ? -6.434 3.829 26.441 1.00 92.12 108 LYS A O 1
ATOM 931 N N . VAL A 1 109 ? -6.228 2.565 24.587 1.00 89.56 109 VAL A N 1
ATOM 932 C CA . VAL A 1 109 ? -4.799 2.838 24.377 1.00 89.56 109 VAL A CA 1
ATOM 933 C C . VAL A 1 109 ? -4.550 4.273 23.913 1.00 89.56 109 VAL A C 1
ATOM 935 O O . VAL A 1 109 ? -3.578 4.900 24.335 1.00 89.56 109 VAL A O 1
ATOM 938 N N . PHE A 1 110 ? -5.446 4.836 23.103 1.00 89.81 110 PHE A N 1
ATOM 939 C CA . PHE A 1 110 ? -5.400 6.256 22.769 1.00 89.81 110 PHE A CA 1
ATOM 940 C C . PHE A 1 110 ? -5.522 7.137 24.026 1.00 89.81 110 PHE A C 1
ATOM 942 O O . PHE A 1 110 ? -4.660 7.989 24.260 1.00 89.81 110 PHE A O 1
ATOM 949 N N . LYS A 1 111 ? -6.513 6.866 24.889 1.00 90.31 111 LYS A N 1
ATOM 950 C CA . LYS A 1 111 ? -6.777 7.619 26.130 1.00 90.31 111 LYS A CA 1
ATOM 951 C C . LYS A 1 111 ? -5.661 7.505 27.161 1.00 90.31 111 LYS A C 1
ATOM 953 O O . LYS A 1 111 ? -5.294 8.507 27.7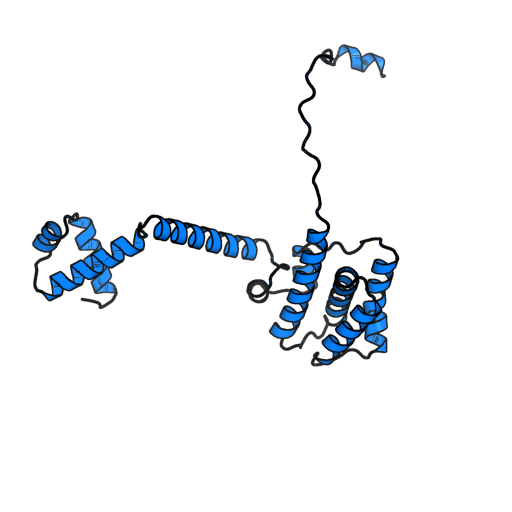72 1.00 90.31 111 LYS A O 1
ATOM 958 N N . SER A 1 112 ? -5.085 6.316 27.339 1.00 88.56 112 SER A N 1
ATOM 959 C CA . SER A 1 112 ? -3.958 6.124 28.262 1.00 88.56 112 SER A CA 1
ATOM 960 C C . SER A 1 112 ? -2.672 6.808 27.787 1.00 88.56 112 SER A C 1
ATOM 962 O O . SER A 1 112 ? -1.738 6.957 28.573 1.00 88.56 112 SER A O 1
ATOM 964 N N . LYS A 1 113 ? -2.603 7.212 26.507 1.00 81.00 113 LYS A N 1
ATOM 965 C CA . LYS A 1 113 ? -1.411 7.739 25.817 1.00 81.00 113 LYS A CA 1
ATOM 966 C C . LYS A 1 113 ? -0.203 6.794 25.832 1.00 81.00 113 LYS A C 1
ATOM 968 O O . LYS A 1 113 ? 0.866 7.153 25.329 1.00 81.00 113 LYS A O 1
ATOM 973 N N . ASP A 1 114 ? -0.371 5.573 26.327 1.00 78.44 114 ASP A N 1
ATOM 974 C CA . ASP A 1 114 ? 0.647 4.538 26.308 1.00 78.44 114 ASP A CA 1
ATOM 975 C C . ASP A 1 114 ? 0.606 3.839 24.949 1.00 78.44 114 ASP A C 1
ATOM 977 O O . ASP A 1 114 ? -0.192 2.938 24.726 1.00 78.44 114 ASP A O 1
ATOM 981 N N . LYS A 1 115 ? 1.422 4.301 23.994 1.00 72.81 115 LYS A N 1
ATOM 982 C CA . LYS A 1 115 ? 1.456 3.795 22.608 1.00 72.81 115 LYS A CA 1
ATOM 983 C C . LYS A 1 115 ? 2.003 2.357 22.539 1.00 72.81 115 LYS A C 1
ATOM 985 O O . LYS A 1 115 ? 3.115 2.147 22.044 1.00 72.81 115 LYS A O 1
ATOM 990 N N . GLN A 1 116 ? 1.225 1.380 22.999 1.00 69.31 116 GLN A N 1
ATOM 991 C CA . GLN A 1 116 ? 1.605 -0.035 23.061 1.00 69.31 116 GLN A CA 1
ATOM 992 C C . GLN A 1 116 ? 1.668 -0.690 21.668 1.00 69.31 116 GLN A C 1
ATOM 994 O O . GLN A 1 116 ? 2.532 -1.525 21.410 1.00 69.31 116 GLN A O 1
ATOM 999 N N . TYR A 1 117 ? 0.833 -0.256 20.718 1.00 68.56 117 TYR A N 1
ATOM 1000 C CA . TYR A 1 117 ? 0.692 -0.894 19.400 1.00 68.56 117 TYR A CA 1
ATOM 1001 C C . TYR A 1 117 ? 1.604 -0.306 18.307 1.00 68.56 117 TYR A C 1
ATOM 1003 O O . TYR A 1 117 ? 1.162 0.149 17.248 1.00 68.56 117 TYR A O 1
ATOM 1011 N N . LYS A 1 118 ? 2.921 -0.344 18.536 1.00 82.25 118 LYS A N 1
ATOM 1012 C CA . LYS A 1 118 ? 3.943 0.087 17.560 1.00 82.25 118 LYS A CA 1
ATOM 1013 C C . LYS A 1 118 ? 4.320 -1.035 16.590 1.00 82.25 118 LYS A C 1
ATOM 1015 O O . LYS A 1 118 ? 5.470 -1.475 16.550 1.00 82.25 118 LYS A O 1
ATOM 1020 N N . TYR A 1 119 ? 3.356 -1.488 15.792 1.00 89.31 119 TYR A N 1
ATOM 1021 C CA . TYR A 1 119 ? 3.602 -2.538 14.802 1.00 89.31 119 TYR A CA 1
ATOM 1022 C C . TYR A 1 119 ? 4.634 -2.106 13.758 1.00 89.31 119 TYR A C 1
ATOM 1024 O O . TYR A 1 119 ? 4.555 -0.997 13.212 1.00 89.31 119 TYR A O 1
ATOM 1032 N N . LYS A 1 120 ? 5.586 -2.996 13.466 1.00 93.06 120 LYS A N 1
ATOM 1033 C CA . LYS A 1 120 ? 6.453 -2.885 12.289 1.00 93.06 120 LYS A CA 1
ATOM 1034 C C . LYS A 1 120 ? 5.653 -3.248 11.039 1.00 93.06 120 LYS A C 1
ATOM 1036 O O . LYS A 1 120 ? 4.636 -3.929 11.138 1.00 93.06 120 LYS A O 1
ATOM 1041 N N . ASN A 1 121 ? 6.116 -2.806 9.873 1.00 96.00 121 ASN A N 1
ATOM 1042 C CA . ASN A 1 121 ? 5.456 -3.150 8.615 1.00 96.00 121 ASN A CA 1
ATOM 1043 C C . ASN A 1 121 ? 5.452 -4.662 8.388 1.00 96.00 121 ASN A C 1
ATOM 1045 O O . ASN A 1 121 ? 4.429 -5.196 7.989 1.00 96.00 121 ASN A O 1
ATOM 1049 N N . GLU A 1 122 ? 6.553 -5.344 8.714 1.00 96.50 122 GLU A N 1
ATOM 1050 C CA . GLU A 1 122 ? 6.651 -6.802 8.618 1.00 96.50 122 GLU A CA 1
ATOM 1051 C C . GLU A 1 122 ? 5.557 -7.491 9.445 1.00 96.50 122 GLU A C 1
ATOM 1053 O O . GLU A 1 122 ? 4.839 -8.338 8.932 1.00 96.50 122 GLU A O 1
ATOM 1058 N N . THR A 1 123 ? 5.340 -7.035 10.683 1.00 96.06 123 THR A N 1
ATOM 1059 C CA . THR A 1 123 ? 4.288 -7.575 11.555 1.00 96.06 123 THR A CA 1
ATOM 1060 C C . THR A 1 123 ? 2.887 -7.325 11.005 1.00 96.06 123 THR A C 1
ATOM 1062 O O . THR A 1 123 ? 2.035 -8.193 11.121 1.00 96.06 123 THR A O 1
ATOM 1065 N N . LEU A 1 124 ? 2.625 -6.152 10.415 1.00 97.50 124 LEU A N 1
ATOM 1066 C CA . LEU A 1 124 ? 1.318 -5.864 9.810 1.00 97.50 124 LEU A CA 1
ATOM 1067 C C . LEU A 1 124 ? 1.059 -6.732 8.578 1.00 97.50 124 LEU A C 1
ATOM 1069 O O . LEU A 1 124 ? -0.060 -7.194 8.398 1.00 97.50 124 LEU A O 1
ATOM 1073 N N . ILE A 1 125 ? 2.085 -6.959 7.757 1.00 98.25 125 ILE A N 1
ATOM 1074 C CA . ILE A 1 125 ? 2.000 -7.814 6.569 1.00 98.25 125 ILE A CA 1
ATOM 1075 C C . ILE A 1 125 ? 1.690 -9.253 6.965 1.00 98.25 125 ILE A C 1
ATOM 1077 O O . ILE A 1 125 ? 0.800 -9.852 6.375 1.00 98.25 125 ILE A O 1
ATOM 1081 N N . GLU A 1 126 ? 2.377 -9.780 7.979 1.00 97.50 126 GLU A N 1
ATOM 1082 C CA . GLU A 1 126 ? 2.120 -11.123 8.509 1.00 97.50 126 GLU A CA 1
ATOM 1083 C C . GLU A 1 126 ? 0.716 -11.225 9.121 1.00 97.50 126 GLU A C 1
ATOM 1085 O O . GLU A 1 126 ? -0.043 -12.121 8.774 1.00 97.50 126 GLU A O 1
ATOM 1090 N N . LEU A 1 127 ? 0.343 -10.277 9.986 1.00 96.75 127 LEU A N 1
ATOM 1091 C CA . LEU A 1 127 ? -0.928 -10.292 10.717 1.00 96.75 127 LEU A CA 1
ATOM 1092 C C . LEU A 1 127 ? -2.160 -10.172 9.810 1.00 96.75 127 LEU A C 1
ATOM 1094 O O . LEU A 1 127 ? -3.208 -10.730 10.119 1.00 96.75 127 LEU A O 1
ATOM 1098 N N . LEU A 1 128 ? -2.047 -9.396 8.733 1.00 97.56 128 LEU A N 1
ATOM 1099 C CA . LEU A 1 128 ? -3.126 -9.156 7.773 1.00 97.56 128 LEU A CA 1
ATOM 1100 C C . LEU A 1 128 ? -3.000 -10.034 6.521 1.00 97.56 128 LEU A C 1
ATOM 1102 O O . LEU A 1 128 ? -3.799 -9.891 5.594 1.00 97.56 128 LEU A O 1
ATOM 1106 N N . GLU A 1 129 ? -1.992 -10.910 6.483 1.00 97.56 129 GLU A N 1
ATOM 1107 C CA . GLU A 1 129 ? -1.674 -11.793 5.357 1.00 97.56 129 GLU A CA 1
ATOM 1108 C C . GLU A 1 129 ? -1.621 -11.025 4.024 1.00 97.56 129 GLU A C 1
ATOM 1110 O O . GLU A 1 129 ? -2.222 -11.413 3.024 1.00 97.56 129 GLU A O 1
ATOM 1115 N N . ILE A 1 130 ? -0.946 -9.870 4.021 1.00 98.19 130 ILE A N 1
ATOM 1116 C CA . ILE A 1 130 ? -0.887 -8.987 2.850 1.00 98.19 130 ILE A CA 1
ATOM 1117 C C . ILE A 1 130 ? 0.033 -9.608 1.797 1.00 98.19 130 ILE A C 1
ATOM 1119 O O . ILE A 1 130 ? 1.247 -9.728 1.986 1.00 98.19 130 ILE A O 1
ATOM 1123 N N . SER A 1 131 ? -0.541 -9.935 0.646 1.00 98.12 131 SER A N 1
ATOM 1124 C CA . SER A 1 131 ? 0.175 -10.505 -0.491 1.00 98.12 131 SER A CA 1
ATOM 1125 C C . SER A 1 131 ? 1.176 -9.524 -1.108 1.00 98.12 131 SER A C 1
ATOM 1127 O O . SER A 1 131 ? 1.069 -8.302 -0.978 1.00 98.12 131 SER A O 1
ATOM 1129 N N . GLU A 1 132 ? 2.149 -10.053 -1.851 1.00 97.94 132 GLU A N 1
ATOM 1130 C CA . GLU A 1 132 ? 3.092 -9.219 -2.607 1.00 97.94 132 GLU A CA 1
ATOM 1131 C C . GLU A 1 132 ? 2.371 -8.306 -3.609 1.00 97.94 132 GLU A C 1
ATOM 1133 O O . GLU A 1 132 ? 2.743 -7.145 -3.766 1.00 97.94 132 GLU A O 1
ATOM 1138 N N . TYR A 1 133 ? 1.300 -8.804 -4.238 1.00 98.00 133 TYR A N 1
ATOM 1139 C CA . TYR A 1 133 ? 0.473 -8.029 -5.161 1.00 98.00 133 TYR A CA 1
ATOM 1140 C C . TYR A 1 133 ? -0.220 -6.851 -4.466 1.00 98.00 133 TYR A C 1
ATOM 1142 O O . TYR A 1 133 ? -0.162 -5.721 -4.958 1.00 98.00 133 TYR A O 1
ATOM 1150 N N . GLU A 1 134 ? -0.832 -7.071 -3.302 1.00 98.44 134 GLU A N 1
ATOM 1151 C CA . GLU A 1 134 ? -1.491 -6.001 -2.545 1.00 98.44 134 GLU A CA 1
ATOM 1152 C C . GLU A 1 134 ? -0.488 -4.924 -2.115 1.00 98.44 134 GLU A C 1
ATOM 1154 O O . GLU A 1 134 ? -0.759 -3.733 -2.270 1.00 98.44 134 GLU A O 1
ATOM 1159 N N . GLN A 1 135 ? 0.720 -5.319 -1.693 1.00 98.38 135 GLN A N 1
ATOM 1160 C CA . GLN A 1 135 ? 1.786 -4.372 -1.344 1.00 98.38 135 GLN A CA 1
ATOM 1161 C C . GLN A 1 135 ? 2.150 -3.433 -2.505 1.00 98.38 135 GLN A C 1
ATOM 1163 O O . GLN A 1 135 ? 2.499 -2.275 -2.260 1.00 98.38 135 GLN A O 1
ATOM 1168 N N . THR A 1 136 ? 2.028 -3.869 -3.768 1.00 97.75 136 THR A N 1
ATOM 1169 C CA . THR A 1 136 ? 2.299 -2.992 -4.925 1.00 97.75 136 THR A CA 1
ATOM 1170 C C . THR A 1 136 ? 1.352 -1.790 -5.006 1.00 97.75 136 THR A C 1
ATOM 1172 O O . THR A 1 136 ? 1.741 -0.753 -5.543 1.00 97.75 136 THR A O 1
ATOM 1175 N N . HIS A 1 137 ? 0.169 -1.882 -4.392 1.00 98.00 137 HIS A N 1
ATOM 1176 C CA . HIS A 1 137 ? -0.853 -0.833 -4.345 1.00 98.00 137 HIS A CA 1
ATOM 1177 C C . HIS A 1 137 ? -0.820 -0.003 -3.051 1.00 98.00 137 HIS A C 1
ATOM 1179 O O . HIS A 1 137 ? -1.500 1.018 -2.960 1.00 98.00 137 HIS A O 1
ATOM 1185 N N . MET A 1 138 ? -0.029 -0.413 -2.054 1.00 97.38 138 MET A N 1
ATOM 1186 C CA . MET A 1 138 ? 0.064 0.257 -0.753 1.00 97.38 138 MET A CA 1
ATOM 1187 C C . MET A 1 138 ? 1.093 1.385 -0.744 1.00 97.38 138 MET A C 1
ATOM 1189 O O . MET A 1 138 ? 2.076 1.382 -1.484 1.00 97.38 138 MET A O 1
ATOM 1193 N N . LYS A 1 139 ? 0.914 2.366 0.132 1.00 94.50 139 LYS A N 1
ATOM 1194 C CA . LYS A 1 139 ? 1.801 3.515 0.306 1.00 94.50 139 LYS A CA 1
ATOM 1195 C C . LYS A 1 139 ? 2.891 3.257 1.343 1.00 94.50 139 LYS A C 1
ATOM 1197 O O . LYS A 1 139 ? 4.041 3.626 1.106 1.00 94.50 139 LYS A O 1
ATOM 1202 N N . ILE A 1 140 ? 2.534 2.680 2.489 1.00 94.94 140 ILE A N 1
ATOM 1203 C CA . ILE A 1 140 ? 3.393 2.552 3.671 1.00 94.94 140 ILE A CA 1
ATOM 1204 C C . ILE A 1 140 ? 3.572 1.103 4.118 1.00 94.94 140 ILE A C 1
ATOM 1206 O O . ILE A 1 140 ? 4.705 0.752 4.448 1.00 94.94 140 ILE A O 1
ATOM 1210 N N . ILE A 1 141 ? 2.516 0.286 4.188 1.00 97.25 141 ILE A N 1
ATOM 1211 C CA . ILE A 1 141 ? 2.560 -1.106 4.673 1.00 97.25 141 ILE A CA 1
ATOM 1212 C C . ILE A 1 141 ? 3.163 -2.000 3.581 1.00 97.25 141 ILE A C 1
ATOM 1214 O O . ILE A 1 141 ? 2.500 -2.796 2.933 1.00 97.25 141 ILE A O 1
ATOM 1218 N N . ILE A 1 142 ? 4.459 -1.818 3.346 1.00 97.62 142 ILE A N 1
ATOM 1219 C CA . ILE A 1 142 ? 5.228 -2.553 2.346 1.00 97.62 142 ILE A CA 1
ATOM 1220 C C . ILE A 1 142 ? 6.435 -3.223 2.990 1.00 97.62 142 ILE A C 1
ATOM 1222 O O . ILE A 1 142 ? 7.051 -2.690 3.924 1.00 97.62 142 ILE A O 1
ATOM 1226 N N . GLY A 1 143 ? 6.765 -4.400 2.470 1.00 97.31 143 GLY A N 1
ATOM 1227 C CA . GLY A 1 143 ? 7.941 -5.163 2.837 1.00 97.31 143 GLY A CA 1
ATOM 1228 C C . GLY A 1 143 ? 9.208 -4.645 2.159 1.00 97.31 143 GLY A C 1
ATOM 1229 O O . GLY A 1 143 ? 9.206 -3.725 1.334 1.00 97.31 143 GLY A O 1
ATOM 1230 N N . LYS A 1 144 ? 10.334 -5.274 2.503 1.00 96.88 144 LYS A N 1
ATOM 1231 C CA . LYS A 1 144 ? 11.660 -4.884 1.998 1.00 96.88 144 LYS A CA 1
ATOM 1232 C C . LYS A 1 144 ? 11.797 -5.061 0.489 1.00 96.88 144 LYS A C 1
ATOM 1234 O O . LYS A 1 144 ? 12.476 -4.255 -0.143 1.00 96.88 144 LYS A O 1
ATOM 1239 N N . GLU A 1 145 ? 11.188 -6.095 -0.081 1.00 96.50 145 GLU A N 1
ATOM 1240 C CA . GLU A 1 145 ? 11.313 -6.371 -1.513 1.00 96.50 145 GLU A CA 1
ATOM 1241 C C . GLU A 1 145 ? 10.551 -5.349 -2.359 1.00 96.50 145 GLU A C 1
ATOM 1243 O O . GLU A 1 145 ? 11.139 -4.775 -3.277 1.00 96.50 145 GLU A O 1
ATOM 1248 N N . GLU A 1 146 ? 9.317 -5.001 -1.983 1.00 97.69 146 GLU A N 1
ATOM 1249 C CA . GLU A 1 146 ? 8.563 -3.941 -2.664 1.00 97.69 146 GLU A CA 1
ATOM 1250 C C . GLU A 1 146 ? 9.241 -2.570 -2.506 1.00 97.69 146 GLU A C 1
ATOM 1252 O O . GLU A 1 146 ? 9.372 -1.821 -3.477 1.00 97.69 146 GLU A O 1
ATOM 1257 N N . TYR A 1 147 ? 9.783 -2.265 -1.321 1.00 96.75 147 TYR A N 1
ATOM 1258 C CA . TYR A 1 147 ? 10.592 -1.059 -1.120 1.00 96.75 147 TYR A CA 1
ATOM 1259 C C . TYR A 1 147 ? 11.791 -1.003 -2.083 1.00 96.75 147 TYR A C 1
ATOM 1261 O O . TYR A 1 147 ? 11.998 0.002 -2.766 1.00 96.75 147 TYR A O 1
ATOM 1269 N N . LYS A 1 148 ? 12.573 -2.090 -2.181 1.00 97.44 148 LYS A N 1
ATOM 1270 C CA . LYS A 1 148 ? 13.725 -2.170 -3.096 1.00 97.44 148 LYS A CA 1
ATOM 1271 C C . LYS A 1 148 ? 13.292 -2.053 -4.556 1.00 97.44 148 LYS A C 1
ATOM 1273 O O . LYS A 1 148 ? 14.000 -1.427 -5.342 1.00 97.44 148 LYS A O 1
ATOM 1278 N N . ARG A 1 149 ? 12.161 -2.655 -4.940 1.00 97.12 149 ARG A N 1
ATOM 1279 C CA . ARG A 1 149 ? 11.617 -2.559 -6.301 1.00 97.12 149 ARG A CA 1
ATOM 1280 C C . ARG A 1 149 ? 11.328 -1.101 -6.665 1.00 97.12 149 ARG A C 1
ATOM 1282 O O . ARG A 1 149 ? 11.822 -0.636 -7.692 1.00 97.12 149 ARG A O 1
ATOM 1289 N N . ARG A 1 150 ? 10.614 -0.376 -5.795 1.00 96.31 150 ARG A N 1
ATOM 1290 C CA . ARG A 1 150 ? 10.295 1.050 -5.981 1.00 96.31 150 ARG A CA 1
ATOM 1291 C C . ARG A 1 150 ? 11.533 1.934 -6.006 1.00 96.31 150 ARG A C 1
ATOM 1293 O O . ARG A 1 150 ? 11.615 2.823 -6.845 1.00 96.31 150 ARG A O 1
ATOM 1300 N N . ASP A 1 151 ? 12.512 1.687 -5.135 1.00 96.44 151 ASP A N 1
ATOM 1301 C CA . ASP A 1 151 ? 13.755 2.466 -5.145 1.00 96.44 151 ASP A CA 1
ATOM 1302 C C . ASP A 1 151 ? 14.527 2.264 -6.456 1.00 96.44 151 ASP A C 1
ATOM 1304 O O . ASP A 1 151 ? 14.915 3.240 -7.091 1.00 96.44 151 ASP A O 1
ATOM 1308 N N . ARG A 1 152 ? 14.663 1.025 -6.952 1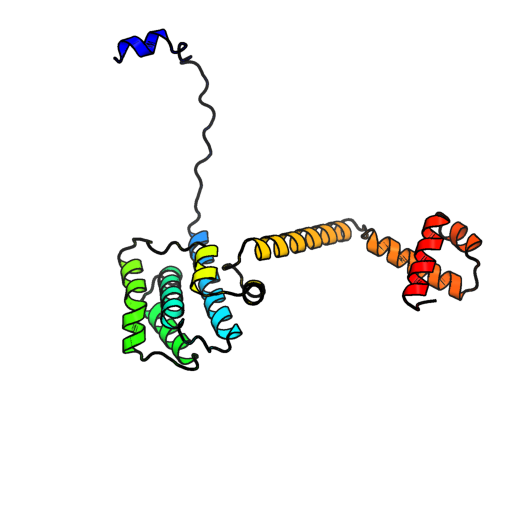.00 96.19 152 ARG A N 1
ATOM 1309 C CA . ARG A 1 152 ? 15.289 0.766 -8.265 1.00 96.19 152 ARG A CA 1
ATOM 1310 C C . ARG A 1 152 ? 14.586 1.526 -9.394 1.00 96.19 152 ARG A C 1
ATOM 1312 O O . ARG A 1 152 ? 15.255 2.083 -10.264 1.00 96.19 152 ARG A O 1
ATOM 1319 N N . GLU A 1 153 ? 13.255 1.548 -9.383 1.00 95.81 153 GLU A N 1
ATOM 1320 C CA . GLU A 1 153 ? 12.444 2.280 -10.358 1.00 95.81 153 GLU A CA 1
ATOM 1321 C C . GLU A 1 153 ? 12.652 3.797 -10.249 1.00 95.81 153 GLU A C 1
ATOM 1323 O O . GLU A 1 153 ? 12.943 4.459 -11.247 1.00 95.81 153 GLU A O 1
ATOM 1328 N N . TYR A 1 154 ? 12.616 4.337 -9.032 1.00 94.94 154 TYR A N 1
ATOM 1329 C CA . TYR A 1 154 ? 12.884 5.744 -8.758 1.00 94.94 154 TYR A CA 1
ATOM 1330 C C . TYR A 1 154 ? 14.289 6.162 -9.212 1.00 94.94 154 TYR A C 1
ATOM 1332 O O . TYR A 1 154 ? 14.429 7.146 -9.940 1.00 94.94 154 TYR A O 1
ATOM 1340 N N . GLN A 1 155 ? 15.335 5.406 -8.855 1.00 95.94 155 GLN A N 1
ATOM 1341 C CA . GLN A 1 155 ? 16.709 5.711 -9.269 1.00 95.94 155 GLN A CA 1
ATOM 1342 C C . GLN A 1 155 ? 16.860 5.663 -10.791 1.00 95.94 155 GLN A C 1
ATOM 1344 O O . GLN A 1 155 ? 17.528 6.518 -11.380 1.00 95.94 155 GLN A O 1
ATOM 1349 N N . ARG A 1 156 ? 16.211 4.694 -11.447 1.00 92.88 156 ARG A N 1
ATOM 1350 C CA . ARG A 1 156 ? 16.190 4.599 -12.908 1.00 92.88 156 ARG A CA 1
ATOM 1351 C C . ARG A 1 156 ? 15.532 5.827 -13.536 1.00 92.88 156 ARG A C 1
ATOM 1353 O O . ARG A 1 156 ? 16.112 6.408 -14.451 1.00 92.88 156 ARG A O 1
ATOM 1360 N N . ASN A 1 157 ? 14.366 6.239 -13.047 1.00 93.38 157 ASN A N 1
ATOM 1361 C CA . ASN A 1 157 ? 13.642 7.397 -13.576 1.00 93.38 157 ASN A CA 1
ATOM 1362 C C . ASN A 1 157 ? 14.418 8.694 -13.343 1.00 93.38 157 ASN A C 1
ATOM 1364 O O . ASN A 1 157 ? 14.630 9.456 -14.281 1.00 93.38 157 ASN A O 1
ATOM 1368 N N . LYS A 1 158 ? 14.967 8.878 -12.142 1.00 93.75 158 LYS A N 1
ATOM 1369 C CA . LYS A 1 158 ? 15.835 10.010 -11.801 1.00 93.75 158 LYS A CA 1
ATOM 1370 C C . LYS A 1 158 ? 17.062 10.100 -12.710 1.00 93.75 158 LYS A C 1
ATOM 1372 O O . LYS A 1 158 ? 17.455 11.187 -13.134 1.00 93.75 158 LYS A O 1
ATOM 1377 N N . TYR A 1 159 ? 17.682 8.963 -13.025 1.00 90.44 159 TYR A N 1
ATOM 1378 C CA . TYR A 1 159 ? 18.787 8.914 -13.981 1.00 90.44 159 TYR A CA 1
ATOM 1379 C C . TYR A 1 159 ? 18.342 9.344 -15.388 1.00 90.44 159 TYR A C 1
ATOM 1381 O O . TYR A 1 159 ? 19.019 10.156 -16.021 1.00 90.44 159 TYR A O 1
ATOM 1389 N N . LEU A 1 160 ? 17.197 8.845 -15.862 1.00 88.50 160 LEU A N 1
ATOM 1390 C CA . LEU A 1 160 ? 16.639 9.215 -17.167 1.00 88.50 160 LEU A CA 1
ATOM 1391 C C . LEU A 1 160 ? 16.266 10.703 -17.240 1.00 88.50 160 LEU A C 1
ATOM 1393 O O . LEU A 1 160 ? 16.545 11.351 -18.246 1.00 88.50 160 LEU A O 1
ATOM 1397 N N . GLU A 1 161 ? 15.696 11.272 -16.181 1.00 90.25 161 GLU A N 1
ATOM 1398 C CA . GLU A 1 161 ? 15.405 12.707 -16.091 1.00 90.25 161 GLU A CA 1
ATOM 1399 C C . GLU A 1 161 ? 16.679 13.551 -16.150 1.00 90.25 161 GLU A C 1
ATOM 1401 O O . GLU A 1 161 ? 16.729 14.539 -16.880 1.00 90.25 161 GLU A O 1
ATOM 1406 N N . LYS A 1 162 ? 17.743 13.130 -15.454 1.00 91.94 162 LYS A N 1
ATOM 1407 C CA . LYS A 1 162 ? 19.049 13.804 -15.502 1.00 91.94 162 LYS A CA 1
ATOM 1408 C C . LYS A 1 162 ? 19.676 13.766 -16.900 1.00 91.94 162 LYS A C 1
ATOM 1410 O O . LYS A 1 162 ? 20.343 14.714 -17.317 1.00 91.94 162 LYS A O 1
ATOM 1415 N N . LEU A 1 163 ? 19.490 12.671 -17.634 1.00 88.06 163 LEU A N 1
ATOM 1416 C CA . LEU A 1 163 ? 19.909 12.593 -19.032 1.00 88.06 163 LEU A CA 1
ATOM 1417 C C . LEU A 1 163 ? 19.138 13.608 -19.884 1.00 88.06 163 LEU A C 1
ATOM 1419 O O . LEU A 1 163 ? 19.766 14.448 -20.527 1.00 88.06 163 LEU A O 1
ATOM 1423 N N . LYS A 1 164 ? 17.803 13.610 -19.792 1.00 86.50 164 LYS A N 1
ATOM 1424 C CA . LYS A 1 164 ? 16.944 14.557 -20.518 1.00 86.50 164 LYS A CA 1
ATOM 1425 C C . LYS A 1 164 ? 17.307 16.015 -20.226 1.00 86.50 164 LYS A C 1
ATOM 1427 O O . LYS A 1 164 ? 17.474 16.789 -21.162 1.00 86.50 164 LYS A O 1
ATOM 1432 N N . SER A 1 165 ? 17.496 16.380 -18.956 1.00 88.38 165 SER A N 1
ATOM 1433 C CA . SER A 1 165 ? 17.837 17.757 -18.568 1.00 88.38 165 SER A CA 1
ATOM 1434 C C . SER A 1 165 ? 19.232 18.195 -19.021 1.00 88.38 165 SER A C 1
ATOM 1436 O O . SER A 1 165 ? 19.457 19.378 -19.245 1.00 88.38 165 SER A O 1
ATOM 1438 N N . SER A 1 166 ? 20.160 17.254 -19.215 1.00 86.69 166 SER A N 1
ATOM 1439 C CA . SER A 1 166 ? 21.486 17.526 -19.788 1.00 86.69 166 SER A CA 1
ATOM 1440 C C . SER A 1 166 ? 21.524 17.465 -21.321 1.00 86.69 166 SER A C 1
ATOM 1442 O O . SER A 1 166 ? 22.608 17.536 -21.901 1.00 86.69 166 SER A O 1
ATOM 1444 N N . GLY A 1 167 ? 20.371 17.301 -21.986 1.00 82.56 167 GLY A N 1
ATOM 1445 C CA . GLY A 1 167 ? 20.277 17.131 -23.441 1.00 82.56 167 GLY A CA 1
ATOM 1446 C C . GLY A 1 167 ? 20.908 15.830 -23.949 1.00 82.56 167 GLY A C 1
ATOM 1447 O O . GLY A 1 167 ? 21.157 15.674 -25.143 1.00 82.56 167 GLY A O 1
ATOM 1448 N N . ARG A 1 168 ? 21.210 14.890 -23.047 1.00 82.19 168 ARG A N 1
ATOM 1449 C CA . ARG A 1 168 ? 21.823 13.603 -23.370 1.00 82.19 168 ARG A CA 1
ATOM 1450 C C . ARG A 1 168 ? 20.734 12.547 -23.489 1.00 82.19 168 ARG A C 1
ATOM 1452 O O . ARG A 1 168 ? 19.807 12.492 -22.691 1.00 82.19 168 ARG A O 1
ATOM 1459 N N . ILE A 1 169 ? 20.882 11.663 -24.463 1.00 83.31 169 ILE A N 1
ATOM 1460 C CA . ILE A 1 169 ? 20.015 10.492 -24.618 1.00 83.31 169 ILE A CA 1
ATOM 1461 C C . ILE A 1 169 ? 20.665 9.257 -23.997 1.00 83.31 169 ILE A C 1
ATOM 1463 O O . ILE A 1 169 ? 21.896 9.152 -23.914 1.00 83.31 169 ILE A O 1
ATOM 1467 N N . SER A 1 170 ? 19.835 8.317 -23.553 1.00 82.31 170 SER A N 1
ATOM 1468 C CA . SER A 1 170 ? 20.308 7.049 -23.000 1.00 82.31 170 SER A CA 1
ATOM 1469 C C . SER A 1 170 ? 21.041 6.224 -24.062 1.00 82.31 170 SER A C 1
ATOM 1471 O O . SER A 1 170 ? 20.774 6.328 -25.259 1.00 82.31 170 SER A O 1
ATOM 1473 N N . GLU A 1 171 ? 21.956 5.350 -23.642 1.00 84.50 171 GLU A N 1
ATOM 1474 C CA . GLU A 1 171 ? 22.692 4.494 -24.584 1.00 84.50 171 GLU A CA 1
ATOM 1475 C C . GLU A 1 171 ? 21.748 3.577 -25.383 1.00 84.50 171 GLU A C 1
ATOM 1477 O O . GLU A 1 171 ? 21.952 3.332 -26.572 1.00 84.50 171 GLU A O 1
ATOM 1482 N N . LYS A 1 172 ? 20.647 3.142 -24.757 1.00 84.75 172 LYS A N 1
ATOM 1483 C CA . LYS A 1 172 ? 19.585 2.375 -25.417 1.00 84.75 172 LYS A CA 1
ATOM 1484 C C . LYS A 1 172 ? 18.905 3.185 -26.526 1.00 84.75 172 LYS A C 1
ATOM 1486 O O . LYS A 1 172 ? 18.676 2.648 -27.608 1.00 84.75 172 LYS A O 1
ATOM 1491 N N . GLU A 1 173 ? 18.617 4.463 -26.290 1.00 84.19 173 GLU A N 1
ATOM 1492 C CA . GLU A 1 173 ? 18.066 5.360 -27.313 1.00 84.19 173 GLU A CA 1
ATOM 1493 C C . GLU A 1 173 ? 19.069 5.625 -28.436 1.00 84.19 173 GLU A C 1
ATOM 1495 O O . GLU A 1 173 ? 18.675 5.566 -29.597 1.00 84.19 173 GLU A O 1
ATOM 1500 N N . LYS A 1 174 ? 20.363 5.815 -28.138 1.00 87.75 174 LYS A N 1
ATOM 1501 C CA . LYS A 1 174 ? 21.400 5.943 -29.182 1.00 87.75 174 LYS A CA 1
ATOM 1502 C C . LYS A 1 174 ? 21.437 4.721 -30.093 1.00 87.75 174 LYS A C 1
ATOM 1504 O O . LYS A 1 174 ? 21.492 4.856 -31.313 1.00 87.75 174 LYS A O 1
ATOM 1509 N N . ILE A 1 175 ? 21.388 3.523 -29.507 1.00 89.06 175 ILE A N 1
ATOM 1510 C CA . ILE A 1 175 ? 21.339 2.265 -30.259 1.00 89.06 175 ILE A CA 1
ATOM 1511 C C . ILE A 1 175 ? 20.049 2.186 -31.085 1.00 89.06 175 ILE A C 1
ATOM 1513 O O . ILE A 1 175 ? 20.103 1.801 -32.249 1.00 89.06 175 ILE A O 1
ATOM 1517 N N . SER A 1 176 ? 18.905 2.587 -30.523 1.00 89.12 176 SER A N 1
ATOM 1518 C CA . SER A 1 176 ? 17.622 2.622 -31.238 1.00 89.12 176 SER A CA 1
ATOM 1519 C C . SER A 1 176 ? 17.653 3.572 -32.441 1.00 89.12 176 SER A C 1
ATOM 1521 O O . SER A 1 176 ? 17.341 3.164 -33.557 1.00 89.12 176 SER A O 1
ATOM 1523 N N . GLN A 1 177 ? 18.129 4.805 -32.255 1.00 90.25 177 GLN A N 1
ATOM 1524 C CA . GLN A 1 177 ? 18.293 5.785 -33.333 1.00 90.25 177 GLN A CA 1
ATOM 1525 C C . GLN A 1 177 ? 19.275 5.291 -34.398 1.00 90.25 177 GLN A C 1
ATOM 1527 O O . GLN A 1 177 ? 19.023 5.431 -35.593 1.00 90.25 177 GLN A O 1
ATOM 1532 N N . ARG A 1 178 ? 20.385 4.661 -33.987 1.00 91.44 178 ARG A N 1
ATOM 1533 C CA . ARG A 1 178 ? 21.331 4.043 -34.923 1.00 91.44 178 ARG A CA 1
ATOM 1534 C C . ARG A 1 178 ? 20.663 2.936 -35.739 1.00 91.44 178 ARG A C 1
ATOM 1536 O O . ARG A 1 178 ? 20.846 2.899 -36.949 1.00 91.44 178 ARG A O 1
ATOM 1543 N N . ARG A 1 179 ? 19.863 2.071 -35.109 1.00 92.50 179 ARG A N 1
ATOM 1544 C CA . ARG A 1 179 ? 19.100 1.010 -35.788 1.00 92.50 179 ARG A CA 1
ATOM 1545 C C . ARG A 1 179 ? 18.073 1.570 -36.768 1.00 92.50 179 ARG A C 1
ATOM 1547 O O . ARG A 1 179 ? 17.978 1.057 -37.875 1.00 92.50 179 ARG A O 1
ATOM 1554 N N . GLN A 1 180 ? 17.360 2.634 -36.403 1.00 92.12 180 GLN A N 1
ATOM 1555 C CA . GLN A 1 180 ? 16.436 3.325 -37.309 1.00 92.12 180 GLN A CA 1
ATOM 1556 C C . GLN A 1 180 ? 17.165 3.883 -38.538 1.00 92.12 180 GLN A C 1
ATOM 1558 O O . GLN A 1 180 ? 16.721 3.653 -39.658 1.00 92.12 180 GLN A O 1
ATOM 1563 N N . LYS A 1 181 ? 18.324 4.530 -38.346 1.00 93.31 181 LYS A N 1
ATOM 1564 C CA . LYS A 1 181 ? 19.165 5.012 -39.456 1.00 93.31 181 LYS A CA 1
ATOM 1565 C C . LYS A 1 181 ? 19.660 3.871 -40.347 1.00 93.31 181 LYS A C 1
ATOM 1567 O O . LYS A 1 181 ? 19.574 3.976 -41.561 1.00 93.31 181 LYS A O 1
ATOM 1572 N N . ILE A 1 182 ? 20.137 2.768 -39.760 1.00 92.12 182 ILE A N 1
ATOM 1573 C CA . ILE A 1 182 ? 20.554 1.576 -40.519 1.00 92.12 182 ILE A CA 1
ATOM 1574 C C . ILE A 1 182 ? 19.383 1.025 -41.342 1.00 92.12 182 ILE A C 1
ATOM 1576 O O . ILE A 1 182 ? 19.566 0.726 -42.515 1.00 92.12 182 ILE A O 1
ATOM 1580 N N . LYS A 1 183 ? 18.187 0.914 -40.749 1.00 93.69 183 LYS A N 1
ATOM 1581 C CA . LYS A 1 183 ? 16.982 0.447 -41.445 1.00 93.69 183 LYS A CA 1
ATOM 1582 C C . LYS A 1 183 ? 16.627 1.342 -42.637 1.00 93.69 183 LYS A C 1
ATOM 1584 O O . LYS A 1 183 ? 16.352 0.811 -43.706 1.00 93.69 183 LYS A O 1
ATOM 1589 N N . ALA A 1 184 ? 16.660 2.665 -42.465 1.00 92.69 184 ALA A N 1
ATOM 1590 C CA . ALA A 1 184 ? 16.379 3.614 -43.544 1.00 92.69 184 ALA A CA 1
ATOM 1591 C C . ALA A 1 184 ? 17.386 3.478 -44.700 1.00 92.69 184 ALA A C 1
ATOM 1593 O O . ALA A 1 184 ? 16.984 3.287 -45.841 1.00 92.69 184 ALA A O 1
ATOM 1594 N N . LEU A 1 185 ? 18.687 3.441 -44.391 1.00 92.94 185 LEU A N 1
ATOM 1595 C CA . LEU A 1 185 ? 19.739 3.297 -45.405 1.00 92.94 185 LEU A CA 1
ATOM 1596 C C . LEU A 1 185 ? 19.676 1.945 -46.139 1.00 92.94 185 LEU A C 1
ATOM 1598 O O . LEU A 1 185 ? 19.979 1.870 -47.325 1.00 92.94 185 LEU A O 1
ATOM 1602 N N . LEU A 1 186 ? 19.271 0.868 -45.456 1.00 90.94 186 LEU A N 1
ATOM 1603 C CA . LEU A 1 186 ? 19.034 -0.425 -46.107 1.00 90.94 186 LEU A CA 1
ATOM 1604 C C . LEU A 1 186 ? 17.831 -0.378 -47.055 1.00 90.94 186 LEU A C 1
ATOM 1606 O O . LEU A 1 186 ? 17.897 -0.964 -48.131 1.00 90.94 186 LEU A O 1
ATOM 1610 N N . ALA A 1 187 ? 16.755 0.319 -46.678 1.00 90.38 187 ALA A N 1
ATOM 1611 C CA . ALA A 1 187 ? 15.586 0.507 -47.538 1.00 90.38 187 ALA A CA 1
ATOM 1612 C C . ALA A 1 187 ? 15.909 1.352 -48.785 1.00 90.38 187 ALA A C 1
ATOM 1614 O O . ALA A 1 187 ? 15.354 1.106 -49.849 1.00 90.38 187 ALA A O 1
ATOM 1615 N N . GLU A 1 188 ? 16.858 2.285 -48.675 1.00 92.12 188 GLU A N 1
ATOM 1616 C CA . GLU A 1 188 ? 17.429 3.045 -49.799 1.00 92.12 188 GLU A CA 1
ATOM 1617 C C . GLU A 1 188 ? 18.390 2.211 -50.678 1.00 92.12 188 GLU A C 1
ATOM 1619 O O . GLU A 1 188 ? 18.914 2.706 -51.673 1.00 92.12 188 GLU A O 1
ATOM 1624 N N .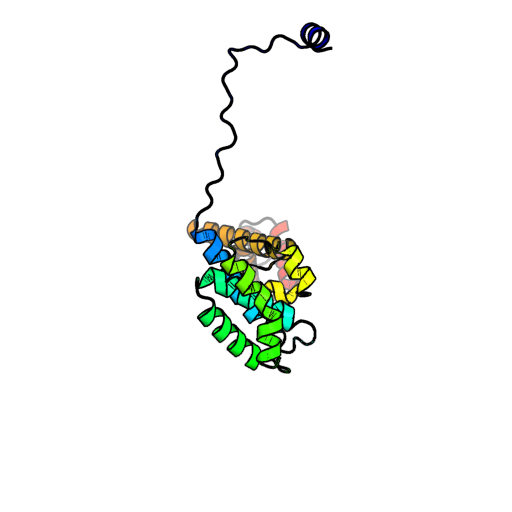 GLY A 1 189 ? 18.631 0.938 -50.336 1.00 89.62 189 GLY A N 1
ATOM 1625 C CA . GLY A 1 189 ? 19.446 0.009 -51.123 1.00 89.62 189 GLY A CA 1
ATOM 1626 C C . GLY A 1 189 ? 20.949 0.060 -50.835 1.00 89.62 189 GLY A C 1
ATOM 1627 O O . GLY A 1 189 ? 21.728 -0.568 -51.556 1.00 89.62 189 GLY A O 1
ATOM 1628 N N . LEU A 1 190 ? 21.395 0.770 -49.790 1.00 90.88 190 LEU A N 1
ATOM 1629 C CA . LEU A 1 190 ? 22.819 0.837 -49.459 1.00 90.88 190 LEU A CA 1
ATOM 1630 C C . LEU A 1 190 ? 23.338 -0.500 -48.921 1.00 90.88 190 LEU A C 1
ATOM 1632 O O . LEU A 1 190 ? 22.729 -1.158 -48.074 1.00 90.88 190 LEU A O 1
ATOM 1636 N N . LEU A 1 191 ? 24.550 -0.863 -49.342 1.00 89.25 191 LEU A N 1
ATOM 1637 C CA . LEU A 1 191 ? 25.240 -2.039 -48.827 1.00 89.25 191 LEU A CA 1
ATOM 1638 C C . LEU A 1 191 ? 25.797 -1.779 -47.422 1.00 89.25 191 LEU A C 1
ATOM 1640 O O . LEU A 1 191 ? 26.240 -0.685 -47.074 1.00 89.25 191 LEU A O 1
ATOM 1644 N N . GLN A 1 192 ? 25.888 -2.842 -46.623 1.00 85.69 192 GLN A N 1
ATOM 1645 C CA . GLN A 1 192 ? 26.376 -2.789 -45.241 1.00 85.69 192 GLN A CA 1
ATOM 1646 C C . GLN A 1 192 ? 27.748 -2.104 -45.084 1.00 85.69 192 GLN A C 1
ATOM 1648 O O . GLN A 1 192 ? 27.986 -1.397 -44.101 1.00 85.69 192 GLN A O 1
ATOM 1653 N N . LYS A 1 193 ? 28.660 -2.316 -46.044 1.00 87.94 193 LYS A N 1
ATOM 1654 C CA . LYS A 1 193 ? 29.996 -1.697 -46.055 1.00 87.94 193 LYS A CA 1
ATOM 1655 C C . LYS A 1 193 ? 29.914 -0.166 -46.115 1.00 87.94 193 LYS A C 1
ATOM 1657 O O . LYS A 1 193 ? 30.694 0.509 -45.446 1.00 87.94 193 LYS A O 1
ATOM 1662 N N . ASP A 1 194 ? 28.946 0.356 -46.861 1.00 89.06 194 ASP A N 1
ATOM 1663 C CA . ASP A 1 194 ? 28.762 1.782 -47.103 1.00 89.06 194 ASP A CA 1
ATOM 1664 C C . ASP A 1 194 ? 28.025 2.418 -45.921 1.00 89.06 194 ASP A C 1
ATOM 1666 O O . ASP A 1 194 ? 28.439 3.466 -45.435 1.00 89.06 194 ASP A O 1
ATOM 1670 N N . ILE A 1 195 ? 27.058 1.708 -45.327 1.00 89.69 195 ILE A N 1
ATOM 1671 C CA . ILE A 1 195 ? 26.395 2.111 -44.074 1.00 89.69 195 ILE A CA 1
ATOM 1672 C C . ILE A 1 195 ? 27.404 2.286 -42.929 1.00 89.69 195 ILE A C 1
ATOM 1674 O O . ILE A 1 195 ? 27.308 3.245 -42.161 1.00 89.69 195 ILE A O 1
ATOM 1678 N N . CYS A 1 196 ? 28.394 1.391 -42.809 1.00 90.38 196 CYS A N 1
ATOM 1679 C CA . CYS A 1 196 ? 29.442 1.515 -41.786 1.00 90.38 196 CYS A CA 1
ATOM 1680 C C . CYS A 1 196 ? 30.246 2.814 -41.941 1.00 90.38 196 CYS A C 1
ATOM 1682 O O . CYS A 1 196 ? 30.577 3.443 -40.936 1.00 90.38 196 CYS A O 1
ATOM 1684 N N . ARG A 1 197 ? 30.539 3.211 -43.188 1.00 90.25 197 ARG A N 1
ATOM 1685 C CA . ARG A 1 197 ? 31.258 4.452 -43.507 1.00 90.25 197 ARG A CA 1
ATOM 1686 C C . ARG A 1 197 ? 30.387 5.677 -43.234 1.00 90.25 197 ARG A C 1
ATOM 1688 O O . ARG A 1 197 ? 30.821 6.568 -42.516 1.00 90.25 197 ARG A O 1
ATOM 1695 N N . VAL A 1 198 ? 29.150 5.678 -43.735 1.00 90.12 198 VAL A N 1
ATOM 1696 C CA . VAL A 1 198 ? 28.187 6.790 -43.608 1.00 90.12 198 VAL A CA 1
ATOM 1697 C C . VAL A 1 198 ? 27.877 7.100 -42.143 1.00 90.12 198 VAL A C 1
ATOM 1699 O O . VAL A 1 198 ? 27.877 8.257 -41.737 1.00 90.12 198 VAL A O 1
ATOM 1702 N N . LEU A 1 199 ? 27.638 6.071 -41.325 1.00 89.25 199 LEU A N 1
ATOM 1703 C CA . LEU A 1 199 ? 27.308 6.243 -39.907 1.00 89.25 199 LEU A CA 1
ATOM 1704 C C . LEU A 1 199 ? 28.539 6.279 -38.989 1.00 89.25 199 LEU A C 1
ATOM 1706 O O . LEU A 1 199 ? 28.369 6.380 -37.774 1.00 89.25 199 LEU A O 1
ATOM 1710 N N . ASN A 1 200 ? 29.750 6.169 -39.549 1.00 91.69 200 ASN A N 1
ATOM 1711 C CA . ASN A 1 200 ? 31.019 6.077 -38.825 1.00 91.69 200 ASN A CA 1
ATOM 1712 C C . ASN A 1 200 ? 30.969 5.083 -37.646 1.00 91.69 200 ASN A C 1
ATOM 1714 O O . ASN A 1 200 ? 31.296 5.401 -36.500 1.00 91.69 200 ASN A O 1
ATOM 1718 N N . ILE A 1 201 ? 30.485 3.867 -37.915 1.00 90.81 201 ILE A N 1
ATOM 1719 C CA . ILE A 1 201 ? 30.320 2.811 -36.908 1.00 90.81 201 ILE A CA 1
ATOM 1720 C C . ILE A 1 201 ? 31.175 1.593 -37.238 1.00 90.81 201 ILE A C 1
ATOM 1722 O O . ILE A 1 201 ? 31.395 1.247 -38.397 1.00 90.81 201 ILE A O 1
ATOM 1726 N N . SER A 1 202 ? 31.621 0.882 -36.201 1.00 92.19 202 SER A N 1
ATOM 1727 C CA . SER A 1 202 ? 32.388 -0.347 -36.400 1.00 92.19 202 SER A CA 1
ATOM 1728 C C . SER A 1 202 ? 31.555 -1.422 -37.102 1.00 92.19 202 SER A C 1
ATOM 1730 O O . SER A 1 202 ? 30.364 -1.605 -36.820 1.00 92.19 202 SER A O 1
ATOM 1732 N N . LYS A 1 203 ? 32.217 -2.216 -37.952 1.00 90.56 203 LYS A N 1
ATOM 1733 C CA . LYS A 1 203 ? 31.608 -3.362 -38.645 1.00 90.56 203 LYS A CA 1
ATOM 1734 C C . LYS A 1 203 ? 30.869 -4.291 -37.673 1.00 90.56 203 LYS A C 1
ATOM 1736 O O . LYS A 1 203 ? 29.754 -4.721 -37.951 1.00 90.56 203 LYS A O 1
ATOM 1741 N N . ARG A 1 204 ? 31.450 -4.542 -36.492 1.00 91.94 204 ARG A N 1
ATOM 1742 C CA . ARG A 1 204 ? 30.848 -5.374 -35.434 1.00 91.94 204 ARG A CA 1
ATOM 1743 C C . ARG A 1 204 ? 29.516 -4.804 -34.929 1.00 91.94 204 ARG A C 1
ATOM 1745 O O . ARG A 1 204 ? 28.569 -5.567 -34.755 1.00 91.94 204 ARG A O 1
ATOM 1752 N N . ASN A 1 205 ? 29.428 -3.493 -34.697 1.00 89.38 205 ASN A N 1
ATOM 1753 C CA . ASN A 1 205 ? 28.188 -2.860 -34.237 1.00 89.38 205 ASN A CA 1
ATOM 1754 C C . ASN A 1 205 ? 27.111 -2.870 -35.329 1.00 89.38 205 ASN A C 1
ATOM 1756 O O . ASN A 1 205 ? 25.963 -3.186 -35.031 1.00 89.38 205 ASN A O 1
ATOM 1760 N N . CYS A 1 206 ? 27.493 -2.617 -36.585 1.00 90.25 206 CYS A N 1
ATOM 1761 C CA . CYS A 1 206 ? 26.579 -2.686 -37.725 1.00 90.25 206 CYS A CA 1
ATOM 1762 C C . CYS A 1 206 ? 25.994 -4.098 -37.910 1.00 90.25 206 CYS A C 1
ATOM 1764 O O . CYS A 1 206 ? 24.780 -4.249 -38.009 1.00 90.25 206 CYS A O 1
ATOM 1766 N N . ILE A 1 207 ? 26.831 -5.146 -37.869 1.00 92.69 207 ILE A N 1
ATOM 1767 C CA . ILE A 1 207 ? 26.374 -6.548 -37.942 1.00 92.69 207 ILE A CA 1
ATOM 1768 C C . ILE A 1 207 ? 25.380 -6.861 -36.819 1.00 92.69 207 ILE A C 1
ATOM 1770 O O . ILE A 1 207 ? 24.325 -7.438 -37.076 1.00 92.69 207 ILE A O 1
ATOM 1774 N N . ARG A 1 208 ? 25.700 -6.474 -35.576 1.00 93.12 208 ARG A N 1
ATOM 1775 C CA . ARG A 1 208 ? 24.839 -6.736 -34.414 1.00 93.12 208 ARG A CA 1
ATOM 1776 C C . ARG A 1 208 ? 23.468 -6.072 -34.557 1.00 93.12 208 ARG A C 1
ATOM 1778 O O . ARG A 1 208 ? 22.461 -6.692 -34.233 1.00 93.12 208 ARG A O 1
ATOM 1785 N N . ASP A 1 209 ? 23.429 -4.831 -35.033 1.00 92.06 209 ASP A N 1
ATOM 1786 C CA . ASP A 1 209 ? 22.180 -4.084 -35.189 1.00 92.06 209 ASP A CA 1
ATOM 1787 C C . ASP A 1 209 ? 21.325 -4.597 -36.352 1.00 92.06 209 ASP A C 1
ATOM 1789 O O . ASP A 1 209 ? 20.113 -4.704 -36.195 1.00 92.06 209 ASP A O 1
ATOM 1793 N N . ILE A 1 210 ? 21.934 -4.998 -37.473 1.00 91.00 210 ILE A N 1
ATOM 1794 C CA . ILE A 1 210 ? 21.218 -5.654 -38.581 1.00 91.00 210 ILE A CA 1
ATOM 1795 C C . ILE A 1 210 ? 20.643 -6.999 -38.131 1.00 91.00 210 ILE A C 1
ATOM 1797 O O . ILE A 1 210 ? 19.488 -7.295 -38.423 1.00 91.00 210 ILE A O 1
ATOM 1801 N N . LYS A 1 211 ? 21.420 -7.802 -37.391 1.00 94.75 211 LYS A N 1
ATOM 1802 C CA . LYS A 1 211 ? 20.939 -9.072 -36.832 1.00 94.75 211 LYS A CA 1
ATOM 1803 C C . LYS A 1 211 ? 19.713 -8.852 -35.941 1.00 94.75 211 LYS A C 1
ATOM 1805 O O . LYS A 1 211 ? 18.705 -9.517 -36.140 1.00 94.75 211 LYS A O 1
ATOM 1810 N N . PHE A 1 212 ? 19.775 -7.868 -35.041 1.00 93.75 212 PHE A N 1
ATOM 1811 C CA . PHE A 1 212 ? 18.637 -7.493 -34.202 1.00 93.75 212 PHE A CA 1
ATOM 1812 C C . PHE A 1 212 ? 17.410 -7.086 -35.033 1.00 93.75 212 PHE A C 1
ATOM 1814 O O . PHE A 1 212 ? 16.302 -7.508 -34.732 1.00 93.75 212 PHE A O 1
ATOM 1821 N N . LEU A 1 213 ? 17.582 -6.273 -36.082 1.00 92.62 213 LEU A N 1
ATOM 1822 C CA . LEU A 1 213 ? 16.468 -5.843 -36.934 1.00 92.62 213 LEU A CA 1
ATOM 1823 C C . LEU A 1 213 ? 15.803 -7.025 -37.665 1.00 92.62 213 LEU A C 1
ATOM 1825 O O . LEU A 1 213 ? 14.576 -7.068 -37.721 1.00 92.62 213 LEU A O 1
ATOM 1829 N N . LYS A 1 214 ? 16.589 -7.998 -38.149 1.00 92.44 214 LYS A N 1
ATOM 1830 C CA . LYS A 1 214 ? 16.078 -9.235 -38.771 1.00 92.44 214 LYS A CA 1
ATOM 1831 C C . LYS A 1 214 ? 15.311 -10.113 -37.783 1.00 92.44 214 LYS A C 1
ATOM 1833 O O . LYS A 1 214 ? 14.223 -10.576 -38.093 1.00 92.44 214 LYS A O 1
ATOM 1838 N N . GLU A 1 215 ? 15.848 -10.310 -36.577 1.00 94.44 215 GLU A N 1
ATOM 1839 C CA . GLU A 1 215 ? 15.190 -11.090 -35.512 1.00 94.44 215 GLU A CA 1
ATOM 1840 C C . GLU A 1 215 ? 13.838 -10.496 -35.090 1.00 94.44 215 GLU A C 1
ATOM 1842 O O . GLU A 1 215 ? 12.976 -11.214 -34.596 1.00 94.44 215 GLU A O 1
ATOM 1847 N N . GLN A 1 216 ? 13.649 -9.189 -35.277 1.00 90.00 216 GLN A N 1
ATOM 1848 C CA . GLN A 1 216 ? 12.392 -8.489 -35.003 1.00 90.00 216 GLN A CA 1
ATOM 1849 C C . GLN A 1 216 ? 11.480 -8.365 -36.239 1.00 90.00 216 GLN A C 1
ATOM 1851 O O . GLN A 1 216 ? 10.452 -7.699 -36.154 1.00 90.00 216 GLN A O 1
ATOM 1856 N N . GLY A 1 217 ? 11.851 -8.945 -37.390 1.00 88.75 217 GLY A N 1
ATOM 1857 C CA . GLY A 1 217 ? 11.083 -8.852 -38.640 1.00 88.75 217 GLY A CA 1
ATOM 1858 C C . GLY A 1 217 ? 10.973 -7.430 -39.203 1.00 88.75 217 GLY A C 1
ATOM 1859 O O . GLY A 1 217 ? 10.013 -7.102 -39.893 1.00 88.75 217 GLY A O 1
ATOM 1860 N N . LEU A 1 218 ? 11.916 -6.546 -38.862 1.00 85.38 218 LEU A N 1
ATOM 1861 C CA . LEU A 1 218 ? 11.875 -5.133 -39.249 1.00 85.38 218 LEU A CA 1
ATOM 1862 C C . LEU A 1 218 ? 12.560 -4.846 -40.591 1.00 85.38 218 LEU A C 1
ATOM 1864 O O . LEU A 1 218 ? 12.377 -3.733 -41.093 1.00 85.38 218 LEU A O 1
ATOM 1868 N N . ILE A 1 219 ? 13.351 -5.793 -41.104 1.00 84.31 219 ILE A N 1
ATOM 1869 C CA . ILE A 1 219 ? 14.040 -5.820 -42.406 1.00 84.31 219 ILE A CA 1
ATOM 1870 C C . ILE A 1 219 ? 14.176 -7.266 -42.887 1.00 84.31 219 ILE A C 1
ATOM 1872 O O . ILE A 1 219 ? 14.097 -8.167 -42.019 1.00 84.31 219 ILE A O 1
#

Radius of gyration: 30.91 Å; chains: 1; bounding box: 70×32×96 Å

Secondary structure (DSSP, 8-state):
--STTSSSS----TT-----PPPP----THHHHHHHHHHHHHHHHHHHHTTT--TTTHHHHHHHHHHHHHHHHS-HHHHHHHHHHHHHTSSSPPPHHHHHHHHHHHHHHHHH--------HHHHHHHTT--HHHHHH-SSS--HHHHHHHHHHHHHHHHHHHHHHTTPPPHHHHHHHHHHHHHHHHHTT--HHHHHHHTT--HHHHHHHHHHHHHTT--